Protein AF-0000000069866468 (afdb_homodimer)

Nearest PDB structures (foldseek):
  3lfh-assembly2_D  TM=8.713E-01  e=2.441E-09  Caldanaerobacter subterraneus subsp. tengcongensis MB4
  3lfh-assembly1_B  TM=8.736E-01  e=7.535E-09  Caldanaerobacter subterraneus subsp. tengcongensis MB4
  3mtq-assemb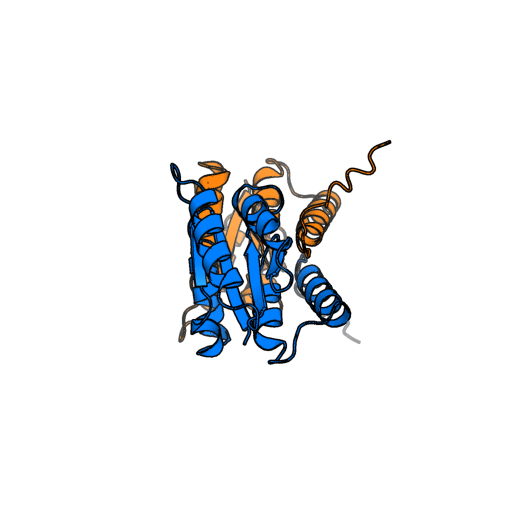ly1_B  TM=8.464E-01  e=3.031E-07  Klebsiella pneumoniae subsp. pneumoniae MGH 78578
  3bed-assembly1_A  TM=8.384E-01  e=5.324E-07  Enterococcus faecalis V583
  2jzn-assembly1_B  TM=8.454E-01  e=3.484E-06  Escherichia coli

Foldseek 3Di:
DEAAEEEEEDCPRVVLLVVLCVVVNPLSVRYHYYYDYPPDALLVVLVVVLVVCVVCVVYAYEYEYQAPPDRNQVSLVVSVVRVRYDYYYNDDNQLVNCVSVVDDDDDDPVSNVVSVVVRVVVDDDDDDPPPPPPPD/DEAAEEEEEDCPRVVLLVVLCVVVNPLSVRYHYYYDYPPDALLVVLVVVLVVCVVCVVYAYEYEYQAPPDRNQVSLVVSVVRVRYDYYYNDDNQLVNCVSVVDDDDDDPVSNVVSVVVRVVVDDDDDDPPPPPPPD

Radius of gyration: 19.36 Å; Cα contacts (8 Å, |Δi|>4): 514; chains: 2; bounding box: 48×66×43 Å

Organism: Enterococcus faecalis (strain ATCC 700802 / V583) (NCBI:txid226185)

Secondary structure (DSSP, 8-state):
-EEEEEEEETTHHHHHHHHHHHHHGGGGGG-EEEEE-TT--HHHHHHHHHHHHHH-TTSEEEEEESSTTSHHHHHHHGGGGSTTEEEEES-BHHHHHHHHTS-SSPPPHHHHHHHHHHHHHT-EEE----------/-EEEEEEEETTHHHHHHHHHHHHHGGGGGG-EEEEE-TT--HHHHHHHHHHHHHH-TTSEEEEEESSTTSHHHHHHHGGGGSTTEEEEES-BHHHHHHHHTS-SSPPPHHHHHHHHHHHHHT-EEE----------

InterPro domains:
  IPR004701 Phosphotransferase system, mannose-type IIA component [PF03610] (6-113)
  IPR004701 Phosphotransferase system, mannose-type IIA component [PS51096] (1-123)
  IPR036662 Phosphotransferase system, mannose-type IIA component superfamily [G3DSA:3.40.50.510] (1-136)
  IPR036662 Phosphotransferase system, mannose-type IIA component superfamily [SSF53062] (1-127)
  IPR051471 Bacterial PTS system sugar-specific components [PTHR33799] (1-127)

Sequence (272 aa):
MRRFYIASHGDFSKGIKHSLEMIAGHSAAAVHTYSLYPGESAVDFFGELKKKAEQAPEDEFILMGDLFGASVVTAMMGLTVLENVIVFSDVNLNLALELMLAGSEKLTDEKIQVIIRNARQGIQRVHIEEIENDDFMRRFYIASHGDFSKGIKHSLEMIAGHSAAAVHTYSLYPGESAVDFFGELKKKAEQAPEDEFILMGDLFGASVVTAMMGLTVLENVIVFSDVNLNLALELMLAGSEKLTDEKIQVIIRNARQGIQRVHIEEIENDDF

Structure (mmCIF, N/CA/C/O backbone):
data_AF-0000000069866468-model_v1
#
loop_
_entity.id
_entity.type
_entity.pdbx_description
1 polymer 'PTS system, IIA component'
#
loop_
_atom_site.group_PDB
_atom_site.id
_atom_site.type_symbol
_atom_site.label_atom_id
_atom_site.label_alt_id
_atom_site.label_comp_id
_atom_site.label_asym_id
_atom_site.label_entity_id
_atom_site.label_seq_id
_atom_site.pdbx_PDB_ins_code
_atom_site.Cartn_x
_atom_site.Cartn_y
_atom_site.Cartn_z
_atom_site.occupancy
_atom_site.B_iso_or_equiv
_atom_site.auth_seq_id
_atom_site.auth_comp_id
_atom_site.auth_asym_id
_atom_site.auth_atom_id
_atom_site.pdbx_PDB_model_num
ATOM 1 N N . MET A 1 1 ? 10.5 -19.734 -13.156 1 91.69 1 MET A N 1
ATOM 2 C CA . MET A 1 1 ? 10.43 -18.266 -13.188 1 91.69 1 MET A CA 1
ATOM 3 C C . MET A 1 1 ? 9.328 -17.75 -12.273 1 91.69 1 MET A C 1
ATOM 5 O O . MET A 1 1 ? 8.352 -18.469 -12.016 1 91.69 1 MET A O 1
ATOM 9 N N . ARG A 1 2 ? 9.523 -16.578 -11.773 1 94.75 2 ARG A N 1
ATOM 10 C CA . ARG A 1 2 ? 8.508 -15.984 -10.914 1 94.75 2 ARG A CA 1
ATOM 11 C C . ARG A 1 2 ? 7.656 -14.984 -11.695 1 94.75 2 ARG A C 1
ATOM 13 O O . ARG A 1 2 ? 8.18 -14.18 -12.461 1 94.75 2 ARG A O 1
ATOM 20 N N . ARG A 1 3 ? 6.359 -15.102 -11.516 1 96.44 3 ARG A N 1
ATOM 21 C CA . ARG A 1 3 ? 5.398 -14.18 -12.125 1 96.44 3 ARG A CA 1
ATOM 22 C C . ARG A 1 3 ? 4.66 -13.383 -11.055 1 96.44 3 ARG A C 1
ATOM 24 O O . ARG A 1 3 ? 4.094 -13.953 -10.125 1 96.44 3 ARG A O 1
ATOM 31 N N . PHE A 1 4 ? 4.672 -12.109 -11.266 1 97.88 4 PHE A N 1
ATOM 32 C CA . PHE A 1 4 ? 4.086 -11.234 -10.266 1 97.88 4 PHE A CA 1
ATOM 33 C C . PHE A 1 4 ? 2.762 -10.656 -10.75 1 97.88 4 PHE A C 1
ATOM 35 O O . PHE A 1 4 ? 2.668 -10.172 -11.875 1 97.88 4 PHE A O 1
ATOM 42 N N . TYR A 1 5 ? 1.76 -10.719 -9.852 1 98.44 5 TYR A N 1
ATOM 43 C CA . TYR A 1 5 ? 0.458 -10.102 -10.086 1 98.44 5 TYR A CA 1
ATOM 44 C C . TYR A 1 5 ? 0.046 -9.219 -8.914 1 98.44 5 TYR A C 1
ATOM 46 O O . TYR A 1 5 ? 0.182 -9.617 -7.758 1 98.44 5 TYR A O 1
ATOM 54 N N . ILE A 1 6 ? -0.42 -8.062 -9.203 1 98.69 6 ILE A N 1
ATOM 55 C CA . ILE A 1 6 ? -1.062 -7.199 -8.219 1 98.69 6 ILE A CA 1
ATOM 56 C C . ILE A 1 6 ? -2.518 -6.961 -8.609 1 98.69 6 ILE A C 1
ATOM 58 O O . ILE A 1 6 ? -2.805 -6.57 -9.742 1 98.69 6 ILE A O 1
ATOM 62 N N . ALA A 1 7 ? -3.422 -7.254 -7.695 1 98.5 7 ALA A N 1
ATOM 63 C CA . ALA A 1 7 ? -4.852 -7.102 -7.953 1 98.5 7 ALA A CA 1
ATOM 64 C C . ALA A 1 7 ? -5.5 -6.188 -6.918 1 98.5 7 ALA A C 1
ATOM 66 O O . ALA A 1 7 ? -5.176 -6.254 -5.73 1 98.5 7 ALA A O 1
ATOM 67 N N . SER A 1 8 ? -6.363 -5.359 -7.359 1 98.5 8 SER A N 1
ATOM 68 C CA . SER A 1 8 ? -7 -4.402 -6.461 1 98.5 8 SER A CA 1
ATOM 69 C C . SER A 1 8 ? -8.391 -4.023 -6.957 1 98.5 8 SER A C 1
ATOM 71 O O . SER A 1 8 ? -8.742 -4.281 -8.109 1 98.5 8 SER A O 1
ATOM 73 N N . HIS A 1 9 ? -9.117 -3.453 -6.059 1 97.75 9 HIS A N 1
ATOM 74 C CA . HIS A 1 9 ? -10.188 -2.568 -6.52 1 97.75 9 HIS A CA 1
ATOM 75 C C . HIS A 1 9 ? -9.617 -1.336 -7.215 1 97.75 9 HIS A C 1
ATOM 77 O O . HIS A 1 9 ? -8.617 -0.772 -6.766 1 97.75 9 HIS A O 1
ATOM 83 N N . GLY A 1 10 ? -10.234 -0.964 -8.266 1 97.69 10 GLY A N 1
ATOM 84 C CA . GLY A 1 10 ? -9.836 0.273 -8.922 1 97.69 10 GLY A CA 1
ATOM 85 C C . GLY A 1 10 ? -8.375 0.291 -9.328 1 97.69 10 GLY A C 1
ATOM 86 O O . GLY A 1 10 ? -7.809 -0.747 -9.68 1 97.69 10 GLY A O 1
ATOM 87 N N . ASP A 1 11 ? -7.727 1.428 -9.312 1 98.44 11 ASP A N 1
ATOM 88 C CA . ASP A 1 11 ? -6.469 1.646 -10.016 1 98.44 11 ASP A CA 1
ATOM 89 C C . ASP A 1 11 ? -5.277 1.485 -9.078 1 98.44 11 ASP A C 1
ATOM 91 O O . ASP A 1 11 ? -4.141 1.782 -9.453 1 98.44 11 ASP A O 1
ATOM 95 N N . PHE A 1 12 ? -5.5 1.032 -7.883 1 98.81 12 PHE A N 1
ATOM 96 C CA . PHE A 1 12 ? -4.406 0.819 -6.945 1 98.81 12 PHE A CA 1
ATOM 97 C C . PHE A 1 12 ? -3.338 -0.079 -7.559 1 98.81 12 PHE A C 1
ATOM 99 O O . PHE A 1 12 ? -2.146 0.239 -7.508 1 98.81 12 PHE A O 1
ATOM 106 N N . SER A 1 13 ? -3.707 -1.142 -8.234 1 98.75 13 SER A N 1
ATOM 107 C CA . SER A 1 13 ? -2.781 -2.098 -8.828 1 98.75 13 SER A CA 1
ATOM 108 C C . SER A 1 13 ? -1.952 -1.448 -9.93 1 98.75 13 SER A C 1
ATOM 110 O O . SER A 1 13 ? -0.732 -1.614 -9.977 1 98.75 13 SER A O 1
ATOM 112 N N . LYS A 1 14 ? -2.58 -0.655 -10.742 1 98.5 14 LYS A N 1
ATOM 113 C CA . LYS A 1 14 ? -1.881 0.025 -11.828 1 98.5 14 LYS A CA 1
ATOM 114 C C . LYS A 1 14 ? -0.938 1.097 -11.289 1 98.5 14 LYS A C 1
ATOM 116 O O . LYS A 1 14 ? 0.181 1.252 -11.781 1 98.5 14 LYS A O 1
ATOM 121 N N . GLY A 1 15 ? -1.422 1.828 -10.281 1 98.62 15 GLY A N 1
ATOM 122 C CA . GLY A 1 15 ? -0.608 2.881 -9.695 1 98.62 15 GLY A CA 1
ATOM 123 C C . GLY A 1 15 ? 0.657 2.359 -9.039 1 98.62 15 GLY A C 1
ATOM 124 O O . GLY A 1 15 ? 1.745 2.893 -9.266 1 98.62 15 GLY A O 1
ATOM 125 N N . ILE A 1 16 ? 0.527 1.371 -8.219 1 98.69 16 ILE A N 1
ATOM 126 C CA . ILE A 1 16 ? 1.69 0.859 -7.504 1 98.69 16 ILE A CA 1
ATOM 127 C C . ILE A 1 16 ? 2.672 0.234 -8.492 1 98.69 16 ILE A C 1
ATOM 129 O O . ILE A 1 16 ? 3.889 0.34 -8.328 1 98.69 16 ILE A O 1
ATOM 133 N N . LYS A 1 17 ? 2.182 -0.394 -9.586 1 98.44 17 LYS A N 1
ATOM 134 C CA . LYS A 1 17 ? 3.08 -0.903 -10.617 1 98.44 17 LYS A CA 1
ATOM 135 C C . LYS A 1 17 ? 3.889 0.226 -11.25 1 98.44 17 LYS A C 1
ATOM 137 O O . LYS A 1 17 ? 5.094 0.083 -11.469 1 98.44 17 LYS A O 1
ATOM 142 N N . HIS A 1 18 ? 3.199 1.284 -11.531 1 98.12 18 HIS A N 1
ATOM 143 C CA . HIS A 1 18 ? 3.898 2.42 -12.125 1 98.12 18 HIS A CA 1
ATOM 144 C C . HIS A 1 18 ? 5.031 2.898 -11.227 1 98.12 18 HIS A C 1
ATOM 146 O O . HIS A 1 18 ? 6.137 3.168 -11.703 1 98.12 18 HIS A O 1
ATOM 152 N N . SER A 1 19 ? 4.766 3.014 -9.93 1 97.81 19 SER A N 1
ATOM 153 C CA . SER A 1 19 ? 5.789 3.428 -8.977 1 97.81 19 SER A CA 1
ATOM 154 C C . SER A 1 19 ? 6.926 2.41 -8.906 1 97.81 19 SER A C 1
ATOM 156 O O . SER A 1 19 ? 8.094 2.785 -8.828 1 97.81 19 SER A O 1
ATOM 158 N N . LEU A 1 20 ? 6.559 1.143 -8.953 1 97.62 20 LEU A N 1
ATOM 159 C CA . LEU A 1 20 ? 7.57 0.09 -8.969 1 97.62 20 LEU A CA 1
ATOM 160 C C . LEU A 1 20 ? 8.492 0.23 -10.172 1 97.62 20 LEU A C 1
ATOM 162 O O . LEU A 1 20 ? 9.711 0.093 -10.055 1 97.62 20 LEU A O 1
ATOM 166 N N . GLU A 1 21 ? 7.926 0.525 -11.312 1 96.62 21 GLU A N 1
ATOM 167 C CA . GLU A 1 21 ? 8.703 0.688 -12.539 1 96.62 21 GLU A CA 1
ATOM 168 C C . GLU A 1 21 ? 9.672 1.861 -12.43 1 96.62 21 GLU A C 1
ATOM 170 O O . GLU A 1 21 ? 10.805 1.787 -12.906 1 96.62 21 GLU A O 1
ATOM 175 N N . MET A 1 22 ? 9.234 2.877 -11.812 1 94.38 22 MET A N 1
ATOM 176 C CA . MET A 1 22 ? 10.07 4.062 -11.641 1 94.38 22 MET A CA 1
ATOM 177 C C . MET A 1 22 ? 11.242 3.773 -10.711 1 94.38 22 MET A C 1
ATOM 179 O O . MET A 1 22 ? 12.352 4.273 -10.93 1 94.38 22 MET A O 1
ATOM 183 N N . ILE A 1 23 ? 11 2.961 -9.789 1 93.38 23 ILE A N 1
ATOM 184 C CA . ILE A 1 23 ? 12 2.742 -8.742 1 93.38 23 ILE A CA 1
ATOM 185 C C . ILE A 1 23 ? 12.93 1.599 -9.148 1 93.38 23 ILE A C 1
ATOM 187 O O . ILE A 1 23 ? 14.148 1.717 -9.047 1 93.38 23 ILE A O 1
ATOM 191 N N . ALA A 1 24 ? 12.273 0.508 -9.641 1 92.44 24 ALA A N 1
ATOM 192 C CA . ALA A 1 24 ? 13.039 -0.714 -9.883 1 92.44 24 ALA A CA 1
ATOM 193 C C . ALA A 1 24 ? 13.312 -0.906 -11.375 1 92.44 24 ALA A C 1
ATOM 195 O O . ALA A 1 24 ? 14.023 -1.832 -11.766 1 92.44 24 ALA A O 1
ATOM 196 N N . GLY A 1 25 ? 12.695 -0.164 -12.211 1 91.19 25 GLY A N 1
ATOM 197 C CA . GLY A 1 25 ? 12.977 -0.212 -13.633 1 91.19 25 GLY A CA 1
ATOM 198 C C . GLY A 1 25 ? 12.359 -1.41 -14.328 1 91.19 25 GLY A C 1
ATOM 199 O O . GLY A 1 25 ? 11.172 -1.693 -14.141 1 91.19 25 GLY A O 1
ATOM 200 N N . HIS A 1 26 ? 13.219 -2.055 -15.133 1 82.56 26 HIS A N 1
ATOM 201 C CA . HIS A 1 26 ? 12.781 -3.09 -16.062 1 82.56 26 HIS A CA 1
ATOM 202 C C . HIS A 1 26 ? 12.219 -4.297 -15.32 1 82.56 26 HIS A C 1
ATOM 204 O O . HIS A 1 26 ? 11.281 -4.945 -15.797 1 82.56 26 HIS A O 1
ATOM 210 N N . SER A 1 27 ? 12.766 -4.586 -14.195 1 82.12 27 SER 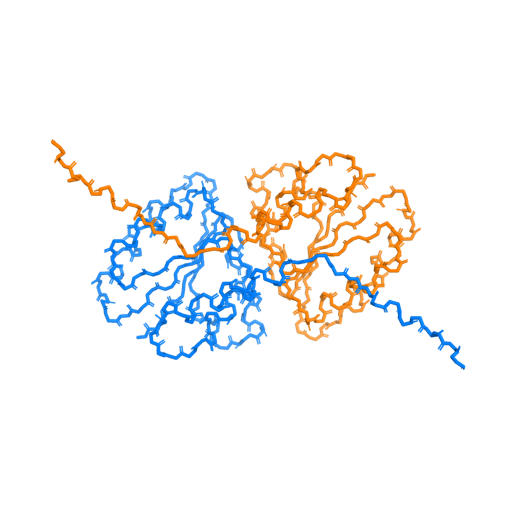A N 1
ATOM 211 C CA . SER A 1 27 ? 12.281 -5.738 -13.445 1 82.12 27 SER A CA 1
ATOM 212 C C . SER A 1 27 ? 10.812 -5.582 -13.086 1 82.12 27 SER A C 1
ATOM 214 O O . SER A 1 27 ? 10.078 -6.57 -13.008 1 82.12 27 SER A O 1
ATOM 216 N N . ALA A 1 28 ? 10.32 -4.379 -12.969 1 86.88 28 ALA A N 1
ATOM 217 C CA . ALA A 1 28 ? 8.938 -4.117 -12.57 1 86.88 28 ALA A CA 1
ATOM 218 C C . ALA A 1 28 ? 8.008 -4.121 -13.773 1 86.88 28 ALA A C 1
ATOM 220 O O . ALA A 1 28 ? 6.785 -4.184 -13.625 1 86.88 28 ALA A O 1
ATOM 221 N N . ALA A 1 29 ? 8.578 -4.113 -14.898 1 84.38 29 ALA A N 1
ATOM 222 C CA . ALA A 1 29 ? 7.77 -4.094 -16.109 1 84.38 29 ALA A CA 1
ATOM 223 C C . ALA A 1 29 ? 7.008 -5.402 -16.281 1 84.38 29 ALA A C 1
ATOM 225 O O . ALA A 1 29 ? 5.941 -5.43 -16.906 1 84.38 29 ALA A O 1
ATOM 226 N N . ALA A 1 30 ? 7.484 -6.43 -15.656 1 89.69 30 ALA A N 1
ATOM 227 C CA . ALA A 1 30 ? 6.906 -7.758 -15.844 1 89.69 30 ALA A CA 1
ATOM 228 C C . ALA A 1 30 ? 5.758 -7.996 -14.867 1 89.69 30 ALA A C 1
ATOM 230 O O . ALA A 1 30 ? 5.059 -9.008 -14.953 1 89.69 30 ALA A O 1
ATOM 231 N N . VAL A 1 31 ? 5.48 -7.066 -14 1 97.06 31 VAL A N 1
ATOM 232 C CA . VAL A 1 31 ? 4.379 -7.211 -13.047 1 97.06 31 VAL A CA 1
ATOM 233 C C . VAL A 1 31 ? 3.047 -7.055 -13.773 1 97.06 31 VAL A C 1
ATOM 235 O O . VAL A 1 31 ? 2.852 -6.102 -14.531 1 97.06 31 VAL A O 1
ATOM 238 N N . HIS A 1 32 ? 2.148 -8.023 -13.562 1 97.62 32 HIS A N 1
ATOM 239 C CA . HIS A 1 32 ? 0.8 -7.938 -14.117 1 97.62 32 HIS A CA 1
ATOM 240 C C . HIS A 1 32 ? -0.169 -7.324 -13.109 1 97.62 32 HIS A C 1
ATOM 242 O O . HIS A 1 32 ? -0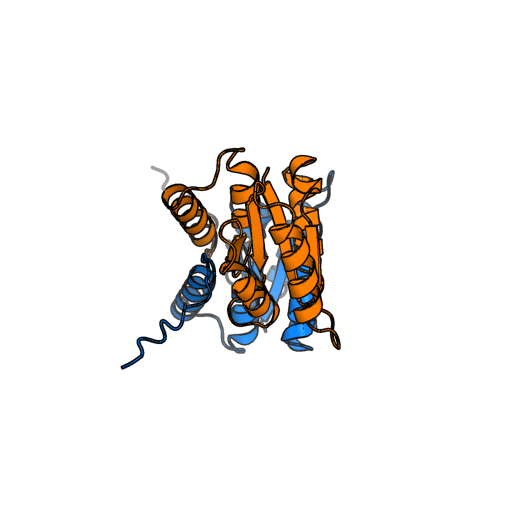.032 -7.535 -11.898 1 97.62 32 HIS A O 1
ATOM 248 N N . THR A 1 33 ? -1.153 -6.598 -13.664 1 98.25 33 THR A N 1
ATOM 249 C CA . THR A 1 33 ? -2.133 -5.98 -12.773 1 98.25 33 THR A CA 1
ATOM 250 C C . THR A 1 33 ? -3.551 -6.379 -13.172 1 98.25 33 THR A C 1
ATOM 252 O O . THR A 1 33 ? -3.814 -6.664 -14.344 1 98.25 33 THR A O 1
ATOM 255 N N . TYR A 1 34 ? -4.363 -6.422 -12.172 1 97.81 34 TYR A N 1
ATOM 256 C CA . TYR A 1 34 ? -5.805 -6.566 -12.328 1 97.81 34 TYR A CA 1
ATOM 257 C C . TYR A 1 34 ? -6.551 -5.531 -11.5 1 97.81 34 TYR A C 1
ATOM 259 O O . TYR A 1 34 ? -6.246 -5.336 -10.32 1 97.81 34 TYR A O 1
ATOM 267 N N . SER A 1 35 ? -7.473 -4.875 -12.156 1 98.12 35 SER A N 1
ATOM 268 C CA . SER A 1 35 ? -8.32 -3.893 -11.484 1 98.12 35 SER A CA 1
ATOM 269 C C . SER A 1 35 ? -9.789 -4.293 -11.547 1 98.12 35 SER A C 1
ATOM 271 O O . SER A 1 35 ? -10.328 -4.512 -12.641 1 98.12 35 SER A O 1
ATOM 273 N N . LEU A 1 36 ? -10.375 -4.406 -10.406 1 97.88 36 LEU A N 1
ATOM 274 C CA . LEU A 1 36 ? -11.797 -4.703 -10.312 1 97.88 36 LEU A CA 1
ATOM 275 C C . LEU A 1 36 ? -12.617 -3.416 -10.273 1 97.88 36 LEU A C 1
ATOM 277 O O . LEU A 1 36 ? -12.422 -2.574 -9.398 1 97.88 36 LEU A O 1
ATOM 281 N N . TYR A 1 37 ? -13.492 -3.279 -11.211 1 97.19 37 TYR A N 1
ATOM 282 C CA . TYR A 1 37 ? -14.336 -2.094 -11.281 1 97.19 37 TYR A CA 1
ATOM 283 C C . TYR A 1 37 ? -15.781 -2.434 -10.93 1 97.19 37 TYR A C 1
ATOM 285 O O . TYR A 1 37 ? -16.156 -3.607 -10.875 1 97.19 37 TYR A O 1
ATOM 293 N N . PRO A 1 38 ? -16.547 -1.354 -10.586 1 94.38 38 PRO A N 1
ATOM 294 C CA . PRO A 1 38 ? -17.953 -1.608 -10.25 1 94.38 38 PRO A CA 1
ATOM 295 C C . PRO A 1 38 ? -18.688 -2.395 -11.336 1 94.38 38 PRO A C 1
ATOM 297 O O . PRO A 1 38 ? -18.547 -2.09 -12.523 1 94.38 38 PRO A O 1
ATOM 300 N N . GLY A 1 39 ? -19.391 -3.391 -10.93 1 93.88 39 GLY A N 1
ATOM 301 C CA . GLY A 1 39 ? -20.141 -4.199 -11.867 1 93.88 39 GLY A CA 1
ATOM 302 C C . GLY A 1 39 ? -19.391 -5.434 -12.344 1 93.88 39 GLY A C 1
ATOM 303 O O . GLY A 1 39 ? -19.969 -6.297 -13.008 1 93.88 39 GLY A O 1
ATOM 304 N N . GLU A 1 40 ? -18.094 -5.492 -12.047 1 94.94 40 GLU A N 1
ATOM 305 C CA . GLU A 1 40 ? -17.281 -6.648 -12.422 1 94.94 40 GLU A CA 1
ATOM 306 C C . GLU A 1 40 ? -17.172 -7.637 -11.266 1 94.94 40 GLU A C 1
ATOM 308 O O . GLU A 1 40 ? -17.516 -7.309 -10.125 1 94.94 40 GLU A O 1
ATOM 313 N N . SER A 1 41 ? -16.719 -8.922 -11.688 1 93 41 SER A N 1
ATOM 314 C CA . SER A 1 41 ? -16.531 -9.969 -10.695 1 93 41 SER A CA 1
ATOM 315 C C . SER A 1 41 ? -15.086 -10.422 -10.633 1 93 41 SER A C 1
ATOM 317 O O . SER A 1 41 ? -14.438 -10.578 -11.672 1 93 41 SER A O 1
ATOM 319 N N . AL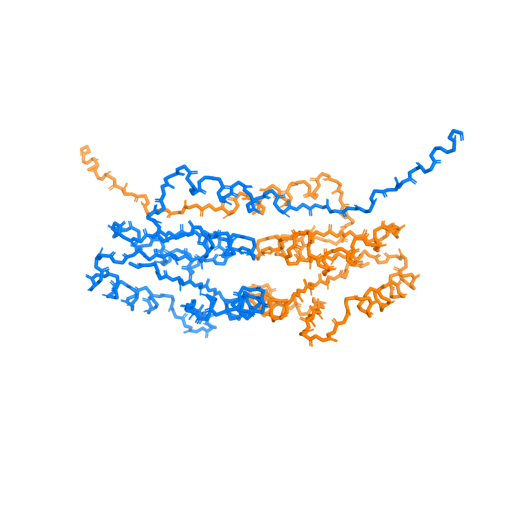A A 1 42 ? -14.609 -10.609 -9.445 1 92.81 42 ALA A N 1
ATOM 320 C CA . ALA A 1 42 ? -13.234 -11.078 -9.258 1 92.81 42 ALA A CA 1
ATOM 321 C C . ALA A 1 42 ? -13.086 -12.523 -9.727 1 92.81 42 ALA A C 1
ATOM 323 O O . ALA A 1 42 ? -11.969 -13 -9.945 1 92.81 42 ALA A O 1
ATOM 324 N N . VAL A 1 43 ? -14.141 -13.242 -9.984 1 89.5 43 VAL A N 1
ATOM 325 C CA . VAL A 1 43 ? -14.156 -14.648 -10.375 1 89.5 43 VAL A CA 1
ATOM 326 C C . VAL A 1 43 ? -13.5 -14.805 -11.75 1 89.5 43 VAL A C 1
ATOM 328 O O . VAL A 1 43 ? -12.82 -15.805 -12.008 1 89.5 43 VAL A O 1
ATOM 331 N N . ASP A 1 44 ? -13.742 -13.789 -12.578 1 89.19 44 ASP A N 1
ATOM 332 C CA . ASP A 1 44 ? -13.117 -13.836 -13.898 1 89.19 44 ASP A CA 1
ATOM 333 C C . ASP A 1 44 ? -11.594 -13.836 -13.781 1 89.19 44 ASP A C 1
ATOM 335 O O . ASP A 1 44 ? -10.914 -14.602 -14.469 1 89.19 44 ASP A O 1
ATOM 339 N N . PHE A 1 45 ? -11.086 -13.031 -12.961 1 91.44 45 PHE A N 1
ATOM 340 C CA . PHE A 1 45 ? -9.648 -12.977 -12.711 1 91.44 45 PHE A CA 1
ATOM 341 C C . PHE A 1 45 ? -9.148 -14.312 -12.156 1 91.44 45 PHE A C 1
ATOM 343 O O . PHE A 1 45 ? -8.117 -14.82 -12.602 1 91.44 45 PHE A O 1
ATOM 350 N N . PHE A 1 46 ? -9.883 -14.805 -11.227 1 94.25 46 PHE A N 1
ATOM 351 C CA . PHE A 1 46 ? -9.57 -16.094 -10.641 1 94.25 46 PHE A CA 1
ATOM 352 C C . PHE A 1 46 ? -9.43 -17.172 -11.719 1 94.25 46 PHE A C 1
ATOM 354 O O . PHE A 1 46 ? -8.422 -17.875 -11.766 1 94.25 46 PHE A O 1
ATOM 361 N N . GLY A 1 47 ? -10.438 -17.281 -12.602 1 95.62 47 GLY A N 1
ATOM 362 C CA . GLY A 1 47 ? -10.43 -18.281 -13.648 1 95.62 47 GLY A CA 1
ATOM 363 C C . GLY A 1 47 ? -9.25 -18.156 -14.586 1 95.62 47 GLY A C 1
ATOM 364 O O . GLY A 1 47 ? -8.609 -19.156 -14.93 1 95.62 47 GLY A O 1
ATOM 365 N N . GLU A 1 48 ? -8.969 -16.969 -14.922 1 95.19 48 GLU A N 1
ATOM 366 C CA . GLU A 1 48 ? -7.859 -16.703 -15.836 1 95.19 48 GLU A CA 1
ATOM 367 C C . GLU A 1 48 ? -6.523 -17.109 -15.203 1 95.19 48 GLU A C 1
ATOM 369 O O . GLU A 1 48 ? -5.715 -17.781 -15.828 1 95.19 48 GLU A O 1
ATOM 374 N N . LEU A 1 49 ? -6.266 -16.75 -13.992 1 97.25 49 LEU A N 1
ATOM 375 C CA . LEU A 1 49 ? -5.004 -17.016 -13.32 1 97.25 49 LEU A CA 1
ATOM 376 C C . LEU A 1 49 ? -4.867 -18.5 -13 1 97.25 49 LEU A C 1
ATOM 378 O O . LEU A 1 49 ? -3.77 -19.062 -13.062 1 97.25 49 LEU A O 1
ATOM 382 N N . LYS A 1 50 ? -5.996 -19.062 -12.648 1 97.88 50 LYS A N 1
ATOM 383 C CA . LYS A 1 50 ? -5.973 -20.5 -12.383 1 97.88 50 LYS A CA 1
ATOM 384 C C . LYS A 1 50 ? -5.48 -21.281 -13.602 1 97.88 50 LYS A C 1
ATOM 386 O O . LYS A 1 50 ? -4.598 -22.125 -13.484 1 97.88 50 LYS A O 1
ATOM 391 N N . LYS A 1 51 ? -6.035 -20.953 -14.719 1 97.88 51 LYS A N 1
ATOM 392 C CA . LYS A 1 51 ? -5.629 -21.594 -15.961 1 97.88 51 LYS A CA 1
ATOM 393 C C . LYS A 1 51 ? -4.141 -21.391 -16.234 1 97.88 51 LYS A C 1
ATOM 395 O O . LYS A 1 51 ? -3.428 -22.344 -16.562 1 97.88 51 LYS A O 1
ATOM 400 N N . LYS A 1 52 ? -3.688 -20.188 -16.078 1 97.69 52 LYS A N 1
ATOM 401 C CA . LYS A 1 52 ? -2.283 -19.875 -16.312 1 97.69 52 LYS A CA 1
ATOM 402 C C . LYS A 1 52 ? -1.373 -20.641 -15.367 1 97.69 52 LYS A C 1
ATOM 404 O O . LYS A 1 52 ? -0.351 -21.188 -15.781 1 97.69 52 LYS A O 1
ATOM 409 N N . ALA A 1 53 ? -1.694 -20.656 -14.141 1 98.06 53 ALA A N 1
ATOM 410 C CA . ALA A 1 53 ? -0.877 -21.312 -13.125 1 98.06 53 ALA A CA 1
ATOM 411 C C . ALA A 1 53 ? -0.848 -22.828 -13.344 1 98.06 53 ALA A C 1
ATOM 413 O O . ALA A 1 53 ? 0.184 -23.469 -13.133 1 98.06 53 ALA A O 1
ATOM 414 N N . GLU A 1 54 ? -1.955 -23.375 -13.75 1 98.06 54 GLU A N 1
ATOM 415 C CA . GLU A 1 54 ? -2.031 -24.797 -14.023 1 98.06 54 GLU A CA 1
ATOM 416 C C . GLU A 1 54 ? -1.182 -25.188 -15.234 1 98.06 54 GLU A C 1
ATOM 418 O O . GLU A 1 54 ? -0.615 -26.281 -15.281 1 98.06 54 GLU A O 1
ATOM 423 N N . GLN A 1 55 ? -1.107 -24.297 -16.078 1 97.81 55 GLN A N 1
ATOM 424 C CA . GLN A 1 55 ? -0.395 -24.547 -17.328 1 97.81 55 GLN A CA 1
ATOM 425 C C . GLN A 1 55 ? 1.106 -24.344 -17.156 1 97.81 55 GLN A C 1
ATOM 427 O O . GLN A 1 55 ? 1.896 -24.75 -18.016 1 97.81 55 GLN A O 1
ATOM 432 N N . ALA A 1 56 ? 1.462 -23.766 -16.078 1 97.75 56 ALA A N 1
ATOM 433 C CA . ALA A 1 56 ? 2.875 -23.484 -15.82 1 97.75 56 ALA A CA 1
ATOM 434 C C . ALA A 1 56 ? 3.273 -23.906 -14.406 1 97.75 56 ALA A C 1
ATOM 436 O O . ALA A 1 56 ? 3.715 -23.078 -13.617 1 97.75 56 ALA A O 1
ATOM 437 N N . PRO A 1 57 ? 3.191 -25.156 -14.164 1 96.06 57 PRO A N 1
ATOM 438 C CA . PRO A 1 57 ? 3.447 -25.625 -12.805 1 96.06 57 PRO A CA 1
ATOM 439 C C . PRO A 1 57 ? 4.883 -25.375 -12.344 1 96.06 57 PRO A C 1
ATOM 441 O O . PRO A 1 57 ? 5.168 -25.391 -11.148 1 96.06 57 PRO A O 1
ATOM 444 N N . GLU A 1 58 ? 5.758 -25.094 -13.266 1 95.75 58 GLU A N 1
ATOM 445 C CA . GLU A 1 58 ? 7.156 -24.844 -12.922 1 95.75 58 GLU A CA 1
ATOM 446 C C . GLU A 1 58 ? 7.383 -23.406 -12.5 1 95.75 58 GLU A C 1
ATOM 448 O O . GLU A 1 58 ? 8.406 -23.078 -11.891 1 95.75 58 GLU A O 1
ATOM 453 N N . ASP A 1 59 ? 6.453 -22.516 -12.867 1 97.06 59 ASP A N 1
ATOM 454 C CA . ASP A 1 59 ? 6.539 -21.109 -12.492 1 97.06 59 ASP A CA 1
ATOM 455 C C . ASP A 1 59 ? 5.98 -20.875 -11.094 1 97.06 59 ASP A C 1
ATOM 457 O O . ASP A 1 59 ? 5.109 -21.625 -10.633 1 97.06 59 ASP A O 1
ATOM 461 N N . GLU A 1 60 ? 6.527 -19.922 -10.414 1 97.62 60 GLU A N 1
ATOM 462 C CA . GLU A 1 60 ? 6.008 -19.469 -9.125 1 97.62 60 GLU A CA 1
ATOM 463 C C . GLU A 1 60 ? 5.156 -18.203 -9.281 1 97.62 60 GLU A C 1
ATOM 465 O O . GLU A 1 60 ? 5.648 -17.172 -9.742 1 97.62 60 GLU A O 1
ATOM 470 N N . PHE A 1 61 ? 3.865 -18.344 -8.961 1 98.12 61 PHE A N 1
ATOM 471 C CA . PHE A 1 61 ? 2.945 -17.219 -9.07 1 98.12 61 PHE A CA 1
ATOM 472 C C . PHE A 1 61 ? 2.824 -16.484 -7.734 1 98.12 61 PHE A C 1
ATOM 474 O O . PHE A 1 61 ? 2.338 -17.047 -6.754 1 98.12 61 PHE A O 1
ATOM 481 N N . ILE A 1 62 ? 3.301 -15.234 -7.758 1 98.5 62 ILE A N 1
ATOM 482 C CA . ILE A 1 62 ? 3.213 -14.375 -6.582 1 98.5 62 ILE A CA 1
ATOM 483 C C . ILE A 1 62 ? 2.094 -13.359 -6.773 1 98.5 62 ILE A C 1
ATOM 485 O O . ILE A 1 62 ? 2.209 -12.445 -7.594 1 98.5 62 ILE A O 1
ATOM 489 N N . LEU A 1 63 ? 1.037 -13.555 -6.004 1 98.75 63 LEU A N 1
ATOM 490 C CA . LEU A 1 63 ? -0.127 -12.68 -6.078 1 98.75 63 LEU A CA 1
ATOM 491 C C . LEU A 1 63 ? -0.185 -11.75 -4.875 1 98.75 63 LEU A C 1
ATOM 493 O O . LEU A 1 63 ? -0.022 -12.188 -3.734 1 98.75 63 LEU A O 1
ATOM 497 N N . MET A 1 64 ? -0.428 -10.469 -5.176 1 98.81 64 MET A N 1
ATOM 498 C CA . MET A 1 64 ? -0.557 -9.453 -4.133 1 98.81 64 MET A CA 1
ATOM 499 C C . MET A 1 64 ? -1.891 -8.727 -4.246 1 98.81 64 MET A C 1
ATOM 501 O O . MET A 1 64 ? -2.189 -8.125 -5.281 1 98.81 64 MET A O 1
ATOM 505 N N . GLY A 1 65 ? -2.656 -8.773 -3.162 1 98.62 65 GLY A N 1
ATOM 506 C CA . GLY A 1 65 ? -3.957 -8.125 -3.154 1 98.62 65 GLY A CA 1
ATOM 507 C C . GLY A 1 65 ? -3.986 -6.855 -2.328 1 98.62 65 GLY A C 1
ATOM 508 O O . GLY A 1 65 ? -3.125 -6.648 -1.471 1 98.62 65 GLY A O 1
ATOM 509 N N . ASP A 1 66 ? -4.996 -6.117 -2.488 1 98.56 66 ASP A N 1
ATOM 510 C CA . ASP A 1 66 ? -5.031 -4.758 -1.954 1 98.56 66 ASP A CA 1
ATOM 511 C C . ASP A 1 66 ? -5.535 -4.75 -0.513 1 98.56 66 ASP A C 1
ATOM 513 O O . ASP A 1 66 ? -5.066 -3.959 0.31 1 98.56 66 ASP A O 1
ATOM 517 N N . LEU A 1 67 ? -6.516 -5.539 -0.26 1 97.38 67 LEU A N 1
ATOM 518 C CA . LEU A 1 67 ? -7.156 -5.438 1.048 1 97.38 67 LEU A CA 1
ATOM 519 C C . LEU A 1 67 ? -7.609 -6.809 1.54 1 97.38 67 LEU A C 1
ATOM 521 O O . LEU A 1 67 ? -8.438 -7.461 0.897 1 97.38 67 LEU A O 1
ATOM 525 N N . PHE A 1 68 ? -7.102 -7.195 2.666 1 96.06 68 PHE A N 1
ATOM 526 C CA . PHE A 1 68 ? -7.508 -8.453 3.279 1 96.06 68 PHE A CA 1
ATOM 527 C C . PHE A 1 68 ? -8.992 -8.438 3.615 1 96.06 68 PHE A C 1
ATOM 529 O O . PHE A 1 68 ? -9.5 -7.457 4.172 1 96.06 68 PHE A O 1
ATOM 536 N N . GLY A 1 69 ? -9.688 -9.5 3.268 1 93 69 GLY A N 1
ATOM 537 C CA . GLY A 1 69 ? -11.102 -9.625 3.59 1 93 69 GLY A CA 1
ATOM 538 C C . GLY A 1 69 ? -12.008 -9.141 2.475 1 93 69 GLY A C 1
ATOM 539 O O . GLY A 1 69 ? -13.234 -9.273 2.561 1 93 69 GLY A O 1
ATOM 540 N N . ALA A 1 70 ? -11.43 -8.562 1.516 1 93.69 70 ALA A N 1
ATOM 541 C CA . ALA A 1 70 ? -12.227 -8.109 0.378 1 93.69 70 ALA A CA 1
ATOM 542 C C . ALA A 1 70 ? -12.273 -9.172 -0.716 1 93.69 70 ALA A C 1
ATOM 544 O O . ALA A 1 70 ? -11.5 -10.133 -0.695 1 93.69 70 ALA A O 1
ATOM 545 N N . SER A 1 71 ? -13.062 -8.914 -1.708 1 93.25 71 SER A N 1
ATOM 546 C CA . SER A 1 71 ? -13.375 -9.922 -2.719 1 93.25 71 SER A CA 1
ATOM 547 C C . SER A 1 71 ? -12.148 -10.273 -3.553 1 93.25 71 SER A C 1
ATOM 549 O O . SER A 1 71 ? -11.938 -11.438 -3.902 1 93.25 71 SER A O 1
ATOM 551 N N . VAL A 1 72 ? -11.344 -9.32 -3.852 1 96.38 72 VAL A N 1
ATOM 552 C CA . VAL A 1 72 ? -10.18 -9.523 -4.699 1 96.38 72 VAL A CA 1
ATOM 553 C C . VAL A 1 72 ? -9.227 -10.516 -4.039 1 96.38 72 VAL A C 1
ATOM 555 O O . VAL A 1 72 ? -8.844 -11.523 -4.645 1 96.38 72 VAL A O 1
ATOM 558 N N . VAL A 1 73 ? -8.883 -10.297 -2.777 1 96.88 73 VAL A N 1
ATOM 559 C CA . VAL A 1 73 ? -7.969 -11.172 -2.057 1 96.88 73 VAL A CA 1
ATOM 560 C C . VAL A 1 73 ? -8.625 -12.531 -1.829 1 96.88 73 VAL A C 1
ATOM 562 O O . VAL A 1 73 ? -7.969 -13.57 -1.953 1 96.88 73 VAL A O 1
ATOM 565 N N . THR A 1 74 ? -9.938 -12.484 -1.586 1 94.69 74 THR A N 1
ATOM 566 C CA . THR A 1 74 ? -10.672 -13.727 -1.375 1 94.69 74 THR A CA 1
ATOM 567 C C . THR A 1 74 ? -10.609 -14.609 -2.621 1 94.69 74 THR A C 1
ATOM 569 O O . THR A 1 74 ? -10.344 -15.812 -2.525 1 94.69 74 THR A O 1
ATOM 572 N N . ALA A 1 75 ? -10.805 -14.039 -3.73 1 95.06 75 ALA A N 1
ATOM 573 C CA . ALA A 1 75 ? -10.727 -14.781 -4.984 1 95.06 75 ALA A CA 1
ATOM 574 C C . ALA A 1 75 ? -9.328 -15.359 -5.195 1 95.06 75 ALA A C 1
ATOM 576 O O . ALA A 1 75 ? -9.18 -16.531 -5.562 1 95.06 75 ALA A O 1
ATOM 577 N N . MET A 1 76 ? -8.305 -14.586 -4.902 1 96.69 76 MET A N 1
ATOM 578 C CA . MET A 1 76 ? -6.922 -15.031 -5.078 1 96.69 76 MET A CA 1
ATOM 579 C C . MET A 1 76 ? -6.59 -16.172 -4.133 1 96.69 76 MET A C 1
ATOM 581 O O . MET A 1 76 ? -5.859 -17.094 -4.5 1 96.69 76 MET A O 1
ATOM 585 N N . MET A 1 77 ? -7.129 -16.047 -2.955 1 96.44 77 MET A N 1
ATOM 586 C CA . MET A 1 77 ? -6.871 -17.094 -1.956 1 96.44 77 MET A CA 1
ATOM 587 C C . MET A 1 77 ? -7.301 -18.453 -2.469 1 96.44 77 MET A C 1
ATOM 589 O O . MET A 1 77 ? -6.676 -19.469 -2.145 1 96.44 77 MET A O 1
ATOM 593 N N . GLY A 1 78 ? -8.336 -18.453 -3.273 1 95.44 78 GLY A N 1
ATOM 594 C CA . GLY A 1 78 ? -8.797 -19.703 -3.859 1 95.44 78 GLY A CA 1
ATOM 595 C C . GLY A 1 78 ? -7.75 -20.375 -4.723 1 95.44 78 GLY A C 1
ATOM 596 O O . GLY A 1 78 ? -7.812 -21.594 -4.938 1 95.44 78 GLY A O 1
ATOM 597 N N . LEU A 1 79 ? -6.758 -19.656 -5.152 1 97.31 79 LEU A N 1
ATOM 598 C CA . LEU A 1 79 ? -5.742 -20.188 -6.059 1 97.31 79 LEU A CA 1
ATOM 599 C C . LEU A 1 79 ? -4.617 -20.859 -5.277 1 97.31 79 LEU A C 1
ATOM 601 O O . LEU A 1 79 ? -3.766 -21.531 -5.863 1 97.31 79 LEU A O 1
ATOM 605 N N . THR A 1 80 ? -4.656 -20.703 -3.945 1 97.5 80 THR A N 1
ATOM 606 C CA . THR A 1 80 ? -3.566 -21.234 -3.133 1 97.5 80 THR A CA 1
ATOM 607 C C . THR A 1 80 ? -3.682 -22.75 -2.998 1 97.5 80 THR A C 1
ATOM 609 O O . THR A 1 80 ? -2.83 -23.391 -2.375 1 97.5 80 THR A O 1
ATOM 612 N N . VAL A 1 81 ? -4.727 -23.422 -3.576 1 95.06 81 VAL A N 1
ATOM 613 C CA . VAL A 1 81 ? -4.809 -24.875 -3.693 1 95.06 81 VAL A CA 1
ATOM 614 C C . VAL A 1 81 ? -3.697 -25.391 -4.605 1 95.06 81 VAL A C 1
ATOM 616 O O . VAL A 1 81 ? -3.309 -26.562 -4.531 1 95.06 81 VAL A O 1
ATOM 619 N N . LEU A 1 82 ? -3.275 -24.469 -5.488 1 96.56 82 LEU A N 1
ATOM 620 C CA . LEU A 1 82 ? -2.152 -24.797 -6.359 1 96.56 82 LEU A CA 1
ATOM 621 C C . LEU A 1 82 ? -0.825 -24.578 -5.641 1 96.56 82 LEU A C 1
ATOM 623 O O . LEU A 1 82 ? -0.599 -23.516 -5.055 1 96.56 82 LEU A O 1
ATOM 627 N N . GLU A 1 83 ? 0.069 -25.453 -5.734 1 95.38 83 GLU A N 1
ATOM 628 C CA . GLU A 1 83 ? 1.312 -25.438 -4.969 1 95.38 83 GLU A CA 1
ATOM 629 C C . GLU A 1 83 ? 2.232 -24.312 -5.426 1 95.38 83 GLU A C 1
ATOM 631 O O . GLU A 1 83 ? 3.07 -23.844 -4.656 1 95.38 83 GLU A O 1
ATOM 636 N N . ASN A 1 84 ? 2.059 -23.922 -6.676 1 97.38 84 ASN A N 1
ATOM 637 C CA . ASN A 1 84 ? 2.986 -22.938 -7.219 1 97.38 84 ASN A CA 1
ATOM 638 C C . ASN A 1 84 ? 2.426 -21.531 -7.113 1 97.38 84 ASN A C 1
ATOM 640 O O . ASN A 1 84 ? 2.869 -20.625 -7.82 1 97.38 84 ASN A O 1
ATOM 644 N N . VAL A 1 85 ? 1.375 -21.297 -6.234 1 98 85 VAL A N 1
ATOM 645 C CA . VAL A 1 85 ? 0.771 -19.984 -6.047 1 98 85 VAL A CA 1
ATOM 646 C C . VAL A 1 85 ? 0.931 -19.547 -4.59 1 98 85 VAL A C 1
ATOM 648 O O . VAL A 1 85 ? 0.593 -20.297 -3.67 1 98 85 VAL A O 1
ATOM 651 N N . ILE A 1 86 ? 1.473 -18.344 -4.418 1 98.31 86 ILE A N 1
ATOM 652 C CA . ILE A 1 86 ? 1.542 -17.672 -3.121 1 98.31 86 ILE A CA 1
ATOM 653 C C . ILE A 1 86 ? 0.765 -16.359 -3.172 1 98.31 86 ILE A C 1
ATOM 655 O O . ILE A 1 86 ? 0.881 -15.602 -4.137 1 98.31 86 ILE A O 1
ATOM 659 N N . VAL A 1 87 ? -0.027 -16.109 -2.166 1 98.56 87 VAL A N 1
ATOM 660 C CA . VAL A 1 87 ? -0.86 -14.914 -2.148 1 98.56 87 VAL A CA 1
ATOM 661 C C . VAL A 1 87 ? -0.535 -14.078 -0.915 1 98.56 87 VAL A C 1
ATOM 663 O O . VAL A 1 87 ? -0.452 -14.609 0.197 1 98.56 87 VAL A O 1
ATOM 666 N N . PHE A 1 88 ? -0.35 -12.797 -1.153 1 98.81 88 PHE A N 1
ATOM 667 C CA . PHE A 1 88 ? -0.181 -11.828 -0.08 1 98.81 88 PHE A CA 1
ATOM 668 C C . PHE A 1 88 ? -1.332 -10.828 -0.07 1 98.81 88 PHE A C 1
ATOM 670 O O . PHE A 1 88 ? -1.865 -10.477 -1.125 1 98.81 88 PHE A O 1
ATOM 677 N N . SER A 1 89 ? -1.694 -10.352 1.124 1 98.56 89 SER A N 1
ATOM 678 C CA . SER A 1 89 ? -2.727 -9.328 1.257 1 98.56 89 SER A CA 1
ATOM 679 C C . SER A 1 89 ? -2.135 -8 1.711 1 98.56 89 SER A C 1
ATOM 681 O O . SER A 1 89 ? -1.018 -7.961 2.232 1 98.56 89 SER A O 1
ATOM 683 N N . ASP A 1 90 ? -2.916 -6.961 1.488 1 98.69 90 ASP A N 1
ATOM 684 C CA . ASP A 1 90 ? -2.627 -5.609 1.96 1 98.69 90 ASP A CA 1
ATOM 685 C C . ASP A 1 90 ? -1.259 -5.141 1.472 1 98.69 90 ASP A C 1
ATOM 687 O O . ASP A 1 90 ? -0.442 -4.664 2.262 1 98.69 90 ASP A O 1
ATOM 691 N N . VAL A 1 91 ? -1.088 -5.254 0.196 1 98.88 91 VAL A N 1
ATOM 692 C CA . VAL A 1 91 ? 0.192 -4.926 -0.424 1 98.88 91 VAL A CA 1
ATOM 693 C C . VAL A 1 91 ? 0.497 -3.443 -0.228 1 98.88 91 VAL A C 1
ATOM 695 O O . VAL A 1 91 ? -0.4 -2.602 -0.322 1 98.88 91 VAL A O 1
ATOM 698 N N . ASN A 1 92 ? 1.682 -3.119 0.098 1 98.81 92 ASN A N 1
ATOM 699 C CA . ASN A 1 92 ? 2.277 -1.794 -0.031 1 98.81 92 ASN A CA 1
ATOM 700 C C . ASN A 1 92 ? 3.533 -1.825 -0.897 1 98.81 92 ASN A C 1
ATOM 702 O O . ASN A 1 92 ? 3.898 -2.875 -1.43 1 98.81 92 ASN A O 1
ATOM 706 N N . LEU A 1 93 ? 4.086 -0.69 -1.147 1 98.56 93 LEU A N 1
ATOM 707 C CA . LEU A 1 93 ? 5.215 -0.595 -2.068 1 98.56 93 LEU A CA 1
ATOM 708 C C . LEU A 1 93 ? 6.402 -1.406 -1.561 1 98.56 93 LEU A C 1
ATOM 710 O O . LEU A 1 93 ? 7.074 -2.082 -2.34 1 98.56 93 LEU A O 1
ATOM 714 N N . ASN A 1 94 ? 6.664 -1.361 -0.295 1 98.06 94 ASN A N 1
ATOM 715 C CA . ASN A 1 94 ? 7.793 -2.076 0.297 1 98.06 94 ASN A CA 1
ATOM 716 C C . ASN A 1 94 ? 7.664 -3.584 0.105 1 98.06 94 ASN A C 1
ATOM 718 O O . ASN A 1 94 ? 8.625 -4.246 -0.292 1 98.06 94 ASN A O 1
ATOM 722 N N . LEU A 1 95 ? 6.496 -4.137 0.357 1 98.75 95 LEU A N 1
ATOM 723 C CA . LEU A 1 95 ? 6.27 -5.566 0.153 1 98.75 95 LEU A CA 1
ATOM 724 C C . LEU A 1 95 ? 6.527 -5.953 -1.299 1 98.75 95 LEU A C 1
ATOM 726 O O . LEU A 1 95 ? 7.25 -6.914 -1.568 1 98.75 95 LEU A O 1
ATOM 730 N N . ALA A 1 96 ? 5.945 -5.195 -2.213 1 98.44 96 ALA A N 1
ATOM 731 C CA . ALA A 1 96 ? 6.078 -5.488 -3.637 1 98.44 96 ALA A CA 1
ATOM 732 C C . ALA A 1 96 ? 7.539 -5.422 -4.078 1 98.44 96 ALA A C 1
ATOM 734 O O . ALA A 1 96 ? 8.023 -6.309 -4.781 1 98.44 96 ALA A O 1
ATOM 735 N N . LEU A 1 97 ? 8.203 -4.395 -3.607 1 97 97 LEU A N 1
ATOM 736 C CA . LEU A 1 97 ? 9.594 -4.203 -3.984 1 97 97 LEU A CA 1
ATOM 737 C C . LEU A 1 97 ? 10.461 -5.34 -3.455 1 97 97 LEU A C 1
ATOM 739 O O . LEU A 1 97 ? 11.289 -5.891 -4.184 1 97 97 LEU A O 1
ATOM 743 N N . GLU A 1 98 ? 10.281 -5.688 -2.219 1 97 98 GLU A N 1
ATOM 744 C CA . GLU A 1 98 ? 11.086 -6.738 -1.606 1 97 98 GLU A CA 1
ATOM 745 C C . GLU A 1 98 ? 10.867 -8.078 -2.299 1 97 98 GLU A C 1
ATOM 747 O O . GLU A 1 98 ? 11.812 -8.844 -2.504 1 97 98 GLU A O 1
ATOM 752 N N . LEU A 1 99 ? 9.633 -8.391 -2.645 1 97.31 99 LEU A N 1
ATOM 753 C CA . LEU A 1 99 ? 9.336 -9.633 -3.344 1 97.31 99 LEU A CA 1
ATOM 754 C C . LEU A 1 99 ? 10 -9.656 -4.719 1 97.31 99 LEU A C 1
ATOM 756 O O . LEU A 1 99 ? 10.578 -10.672 -5.113 1 97.31 99 LEU A O 1
ATOM 760 N N . MET A 1 100 ? 9.977 -8.539 -5.395 1 95 100 MET A N 1
ATOM 761 C CA . MET A 1 100 ? 10.516 -8.461 -6.75 1 95 100 MET A CA 1
ATOM 762 C C . MET A 1 100 ? 12.039 -8.57 -6.738 1 95 100 MET A C 1
ATOM 764 O O . MET A 1 100 ? 12.633 -9.094 -7.684 1 95 100 MET A O 1
ATOM 768 N N . LEU A 1 101 ? 12.594 -8.195 -5.633 1 92.12 101 LEU A N 1
ATOM 769 C CA . LEU A 1 101 ? 14.055 -8.141 -5.566 1 92.12 101 LEU A CA 1
ATOM 770 C C . LEU A 1 101 ? 14.609 -9.336 -4.789 1 92.12 101 LEU A C 1
ATOM 772 O O . LEU A 1 101 ? 15.812 -9.406 -4.531 1 92.12 101 LEU A O 1
ATOM 776 N N . ALA A 1 102 ? 13.766 -10.242 -4.395 1 92.69 102 ALA A N 1
ATOM 777 C CA . ALA A 1 102 ? 14.141 -11.352 -3.525 1 92.69 102 ALA A CA 1
ATOM 778 C C . ALA A 1 102 ? 14.969 -12.383 -4.285 1 92.69 102 ALA A C 1
ATOM 780 O O . ALA A 1 102 ? 15.352 -13.414 -3.729 1 92.69 102 ALA A O 1
ATOM 781 N N . GLY A 1 103 ? 15.375 -12.203 -5.582 1 89 103 GLY A N 1
ATOM 782 C CA . GLY A 1 103 ? 16.188 -13.156 -6.332 1 89 103 GLY A CA 1
ATOM 783 C C . GLY A 1 103 ? 15.352 -14.156 -7.113 1 89 103 GLY A C 1
ATOM 784 O O . GLY A 1 103 ? 14.125 -14.141 -7.047 1 89 103 GLY A O 1
ATOM 785 N N . SER A 1 104 ? 16 -15.062 -7.762 1 89.75 104 SER A N 1
ATOM 786 C CA . SER A 1 104 ? 15.328 -15.961 -8.695 1 89.75 104 SER A CA 1
ATOM 787 C C . SER A 1 104 ? 14.984 -17.297 -8.031 1 89.75 104 SER A C 1
ATOM 789 O O . SER A 1 104 ? 14.188 -18.062 -8.562 1 89.75 104 SER A O 1
ATOM 791 N N . GLU A 1 105 ? 15.586 -17.578 -6.84 1 92.31 105 GLU A N 1
ATOM 792 C CA . GLU A 1 105 ? 15.297 -18.828 -6.145 1 92.31 105 GLU A CA 1
ATOM 793 C C . GLU A 1 105 ? 13.875 -18.828 -5.578 1 92.31 105 GLU A C 1
ATOM 795 O O . GLU A 1 105 ? 13.32 -17.766 -5.281 1 92.31 105 GLU A O 1
ATOM 800 N N . LYS A 1 106 ? 13.359 -20.031 -5.445 1 93.94 106 LYS A N 1
ATOM 801 C CA . LYS A 1 106 ? 12.031 -20.172 -4.852 1 93.94 106 LYS A CA 1
ATOM 802 C C . LYS A 1 106 ? 11.984 -19.547 -3.457 1 93.94 106 LYS A C 1
ATOM 804 O O . LYS A 1 106 ? 12.922 -19.719 -2.67 1 93.94 106 LYS A O 1
ATOM 809 N N . LEU A 1 107 ? 10.875 -18.922 -3.176 1 95.75 107 LEU A N 1
ATOM 810 C CA . LEU A 1 107 ? 10.719 -18.297 -1.867 1 95.75 107 LEU A CA 1
ATOM 811 C C . LEU A 1 107 ? 10.562 -19.344 -0.775 1 95.75 107 LEU A C 1
ATOM 813 O O . LEU A 1 107 ? 9.695 -20.219 -0.863 1 95.75 107 LEU A O 1
ATOM 817 N N . THR A 1 108 ? 11.414 -19.25 0.227 1 96.06 108 THR A N 1
ATOM 818 C CA . THR A 1 108 ? 11.266 -20.094 1.408 1 96.06 108 THR A CA 1
ATOM 819 C C . THR A 1 108 ? 10.359 -19.422 2.438 1 96.06 108 THR A C 1
ATOM 821 O O . THR A 1 108 ? 10.164 -18.203 2.396 1 96.06 108 THR A O 1
ATOM 824 N N . ASP A 1 109 ? 9.852 -20.203 3.342 1 96.94 109 ASP A N 1
ATOM 825 C CA . ASP A 1 109 ? 9.039 -19.656 4.422 1 96.94 109 ASP A CA 1
ATOM 826 C C . ASP A 1 109 ? 9.82 -18.625 5.227 1 96.94 109 ASP A C 1
ATOM 828 O O . ASP A 1 109 ? 9.266 -17.594 5.633 1 96.94 109 ASP A O 1
ATOM 832 N N . GLU A 1 110 ? 11.016 -18.922 5.402 1 97.31 110 GLU A N 1
ATOM 833 C CA . GLU A 1 110 ? 11.859 -18 6.164 1 97.31 110 GLU A CA 1
ATOM 834 C C . GLU A 1 110 ? 12 -16.656 5.449 1 97.31 110 GLU A C 1
ATOM 836 O O . GLU A 1 110 ? 11.906 -15.602 6.074 1 97.31 110 GLU A O 1
ATOM 841 N N . LYS A 1 111 ? 12.289 -16.734 4.172 1 97.44 111 LYS A N 1
ATOM 842 C CA . LYS A 1 111 ? 12.43 -15.5 3.395 1 97.44 111 LYS A CA 1
ATOM 843 C C . LYS A 1 111 ? 11.133 -14.711 3.371 1 97.44 111 LYS A C 1
ATOM 845 O O . LYS A 1 111 ? 11.141 -13.484 3.496 1 97.44 111 LYS A O 1
ATOM 850 N N . ILE A 1 112 ? 10.023 -15.414 3.275 1 98.19 112 ILE A N 1
ATOM 851 C CA . ILE A 1 112 ? 8.711 -14.781 3.26 1 98.19 112 ILE A CA 1
ATOM 852 C C . ILE A 1 112 ? 8.469 -14.055 4.582 1 98.19 112 ILE A C 1
ATOM 854 O O . ILE A 1 112 ? 8 -12.914 4.59 1 98.19 112 ILE A O 1
ATOM 858 N N . GLN A 1 113 ? 8.82 -14.656 5.664 1 98.06 113 GLN A N 1
ATOM 859 C CA . GLN A 1 113 ? 8.625 -14.047 6.977 1 98.06 113 GLN A CA 1
ATOM 860 C C . GLN A 1 113 ? 9.461 -12.781 7.125 1 98.06 113 GLN A C 1
ATOM 862 O O . GLN A 1 113 ? 8.992 -11.789 7.688 1 98.06 113 GLN A O 1
ATOM 867 N N . VAL A 1 114 ? 10.609 -12.82 6.637 1 98.19 114 VAL A N 1
ATOM 868 C CA . VAL A 1 114 ? 11.477 -11.648 6.703 1 98.19 114 VAL A CA 1
ATOM 869 C C . VAL A 1 114 ? 10.883 -10.516 5.867 1 98.19 114 VAL A C 1
ATOM 871 O O . VAL A 1 114 ? 10.82 -9.367 6.32 1 98.19 114 VAL A O 1
ATOM 874 N N . ILE A 1 115 ? 10.453 -10.859 4.676 1 98.5 115 ILE A N 1
ATOM 875 C CA . ILE A 1 115 ? 9.883 -9.867 3.762 1 98.5 115 ILE A CA 1
ATOM 876 C C . ILE A 1 115 ? 8.648 -9.234 4.391 1 98.5 115 ILE A C 1
ATOM 878 O O . ILE A 1 115 ? 8.492 -8.016 4.379 1 98.5 115 ILE A O 1
ATOM 882 N N . ILE A 1 116 ? 7.762 -10.055 5.016 1 98.69 116 ILE A N 1
ATOM 883 C CA . ILE A 1 116 ? 6.539 -9.578 5.645 1 98.69 116 ILE A CA 1
ATOM 884 C C . ILE A 1 116 ? 6.887 -8.695 6.84 1 98.69 116 ILE A C 1
ATOM 886 O O . ILE A 1 116 ? 6.305 -7.617 7.02 1 98.69 116 ILE A O 1
ATOM 890 N N . ARG A 1 117 ? 7.832 -9.117 7.582 1 98.31 117 ARG A N 1
ATOM 891 C CA . ARG A 1 117 ? 8.25 -8.344 8.742 1 98.31 117 ARG A CA 1
ATOM 892 C C . ARG A 1 117 ? 8.75 -6.961 8.328 1 98.31 117 ARG A C 1
ATOM 894 O O . ARG A 1 117 ? 8.383 -5.953 8.938 1 98.31 117 ARG A O 1
ATOM 901 N N . ASN A 1 118 ? 9.562 -6.922 7.359 1 98.19 118 ASN A N 1
ATOM 902 C CA . ASN A 1 118 ? 10.094 -5.648 6.871 1 98.19 118 ASN A CA 1
ATOM 903 C C . ASN A 1 118 ? 8.977 -4.742 6.352 1 98.19 118 ASN A C 1
ATOM 905 O O . ASN A 1 118 ? 8.961 -3.545 6.633 1 98.19 118 ASN A O 1
ATOM 909 N N . ALA A 1 119 ? 8.094 -5.34 5.59 1 98.44 119 ALA A N 1
ATOM 910 C CA . ALA A 1 119 ? 6.973 -4.59 5.031 1 98.44 119 ALA A CA 1
ATOM 911 C C . ALA A 1 119 ? 6.105 -3.996 6.137 1 98.44 119 ALA A C 1
ATOM 913 O O . ALA A 1 119 ? 5.668 -2.848 6.043 1 98.44 119 ALA A O 1
ATOM 914 N N . ARG A 1 120 ? 5.898 -4.773 7.199 1 98.62 120 ARG A N 1
ATOM 915 C CA . ARG A 1 120 ? 5.117 -4.316 8.344 1 98.62 120 ARG A CA 1
ATOM 916 C C . ARG A 1 120 ? 5.836 -3.197 9.086 1 98.62 120 ARG A C 1
ATOM 918 O O . ARG A 1 120 ? 5.227 -2.189 9.445 1 98.62 120 ARG A O 1
ATOM 925 N N . GLN A 1 121 ? 7.086 -3.322 9.203 1 97.81 121 GLN A N 1
ATOM 926 C CA . GLN A 1 121 ? 7.871 -2.354 9.961 1 97.81 121 GLN A CA 1
ATOM 927 C C . GLN A 1 121 ? 7.898 -0.999 9.266 1 97.81 121 GLN A C 1
ATOM 929 O O . GLN A 1 121 ? 8.055 0.038 9.914 1 97.81 121 GLN A O 1
ATOM 934 N N . GLY A 1 122 ? 7.727 -1.069 7.992 1 97.81 122 GLY A N 1
ATOM 935 C CA . GLY A 1 122 ? 7.73 0.169 7.23 1 97.81 122 GLY A CA 1
ATOM 936 C C . GLY A 1 122 ? 6.523 1.045 7.508 1 97.81 122 GLY A C 1
ATOM 937 O O . GLY A 1 122 ? 6.547 2.248 7.238 1 97.81 122 GLY A O 1
ATOM 938 N N . ILE A 1 123 ? 5.426 0.414 8.039 1 98.69 123 ILE A N 1
ATOM 939 C CA . ILE A 1 123 ? 4.223 1.172 8.367 1 98.69 123 ILE A CA 1
ATOM 940 C C . ILE A 1 123 ? 4.379 1.813 9.742 1 98.69 123 ILE A C 1
ATOM 942 O O . ILE A 1 123 ? 4.262 1.136 10.766 1 98.69 123 ILE A O 1
ATOM 946 N N . GLN A 1 124 ? 4.629 3.092 9.742 1 97.62 124 GLN A N 1
ATOM 947 C CA . GLN A 1 124 ? 4.836 3.77 11.016 1 97.62 124 GLN A CA 1
ATOM 948 C C . GLN A 1 124 ? 4.562 5.266 10.891 1 97.62 124 GLN A C 1
ATOM 950 O O . GLN A 1 124 ? 4.559 5.812 9.789 1 97.62 124 GLN A O 1
ATOM 955 N N . ARG A 1 125 ? 4.227 5.895 12.078 1 98.31 125 ARG A N 1
ATOM 956 C CA . ARG A 1 125 ? 4.285 7.352 12.195 1 98.31 125 ARG A CA 1
ATOM 957 C C . ARG A 1 125 ? 5.727 7.836 12.242 1 98.31 125 ARG A C 1
ATOM 959 O O . ARG A 1 125 ? 6.516 7.379 13.07 1 98.31 125 ARG A O 1
ATOM 966 N N . VAL A 1 126 ? 6.086 8.75 11.336 1 97.69 126 VAL A N 1
ATOM 967 C CA . VAL A 1 126 ? 7.477 9.188 11.273 1 97.69 126 VAL A CA 1
ATOM 968 C C . VAL A 1 126 ? 7.57 10.664 11.672 1 97.69 126 VAL A C 1
ATOM 970 O O . VAL A 1 126 ? 6.621 11.422 11.484 1 97.69 126 VAL A O 1
ATOM 973 N N . HIS A 1 127 ? 8.68 11.055 12.258 1 94.88 127 HIS A N 1
ATOM 974 C CA . HIS A 1 127 ? 8.938 12.422 12.688 1 94.88 127 HIS A CA 1
ATOM 975 C C . HIS A 1 127 ? 10.406 12.797 12.469 1 94.88 127 HIS A C 1
ATOM 977 O O . HIS A 1 127 ? 11.266 11.914 12.367 1 94.88 127 HIS A O 1
ATOM 983 N N . ILE A 1 128 ? 10.57 14.07 12.336 1 89.25 128 ILE A N 1
ATOM 984 C CA . ILE A 1 128 ? 11.945 14.555 12.234 1 89.25 128 ILE A CA 1
ATOM 985 C C . ILE A 1 128 ? 12.602 14.539 13.617 1 89.25 128 ILE A C 1
ATOM 987 O O . ILE A 1 128 ? 11.953 14.828 14.625 1 89.25 128 ILE A O 1
ATOM 991 N N . GLU A 1 129 ? 13.656 13.758 13.758 1 75.44 129 GLU A N 1
ATOM 992 C CA . GLU A 1 129 ? 14.375 13.766 15.031 1 75.44 129 GLU A CA 1
ATOM 993 C C . GLU A 1 129 ? 14.953 15.148 15.328 1 75.44 129 GLU A C 1
ATOM 995 O O . GLU A 1 129 ? 15.523 15.797 14.445 1 75.44 129 GLU A O 1
ATOM 1000 N N . GLU A 1 130 ? 14.242 15.836 16.25 1 60.81 130 GLU A N 1
ATOM 1001 C CA . GLU A 1 130 ? 14.844 17.109 16.672 1 60.81 130 GLU A CA 1
ATOM 1002 C C . GLU A 1 130 ? 16.281 16.906 17.156 1 60.81 130 GLU A C 1
ATOM 1004 O O . GLU A 1 130 ? 16.547 16 17.953 1 60.81 130 GLU A O 1
ATOM 1009 N N . ILE A 1 131 ? 17.219 17.109 16.328 1 53.22 131 ILE A N 1
ATOM 1010 C CA . ILE A 1 131 ? 18.562 17.219 16.875 1 53.22 131 ILE A CA 1
ATOM 1011 C C . ILE A 1 131 ? 18.562 18.219 18.031 1 53.22 131 ILE A C 1
ATOM 1013 O O . ILE A 1 131 ? 18.297 19.406 17.828 1 53.22 131 ILE A O 1
ATOM 1017 N N . GLU A 1 132 ? 18.031 17.812 19.203 1 48.94 132 GLU A N 1
ATOM 1018 C CA . GLU A 1 132 ? 18.391 18.672 20.328 1 48.94 132 GLU A CA 1
ATOM 1019 C C . GLU A 1 132 ? 19.891 19 20.297 1 48.94 132 GLU A C 1
ATOM 1021 O O . GLU A 1 132 ? 20.719 18.109 20.297 1 48.94 132 GLU A O 1
ATOM 1026 N N . ASN A 1 133 ? 20.172 19.953 19.578 1 44.19 133 ASN A N 1
ATOM 1027 C CA . ASN A 1 133 ? 21.469 20.562 19.859 1 44.19 133 ASN A CA 1
ATOM 1028 C C . ASN A 1 133 ? 21.734 20.688 21.344 1 44.19 133 ASN A C 1
ATOM 1030 O O . ASN A 1 133 ? 21.234 21.594 22 1 44.19 133 ASN A O 1
ATOM 1034 N N . ASP A 1 134 ? 21.578 19.719 22.156 1 40.31 134 ASP A N 1
ATOM 1035 C CA . ASP A 1 134 ? 22.266 19.922 23.438 1 40.31 134 ASP A CA 1
ATOM 1036 C C . ASP A 1 134 ? 23.656 20.5 23.219 1 40.31 134 ASP A C 1
ATOM 1038 O O . ASP A 1 134 ? 24.516 19.859 22.609 1 40.31 134 ASP A O 1
ATOM 1042 N N . ASP A 1 135 ? 23.734 21.797 22.969 1 38.53 135 ASP A N 1
ATOM 1043 C CA . ASP A 1 135 ? 24.938 22.547 23.312 1 38.53 135 ASP A CA 1
ATOM 1044 C C . ASP A 1 135 ? 25.625 21.953 24.547 1 38.53 135 ASP A C 1
ATOM 1046 O O . ASP A 1 135 ? 25.047 21.938 25.625 1 38.53 135 ASP A O 1
ATOM 1050 N N . PHE A 1 136 ? 26.312 20.875 24.375 1 32.03 136 PHE A N 1
ATOM 1051 C CA . P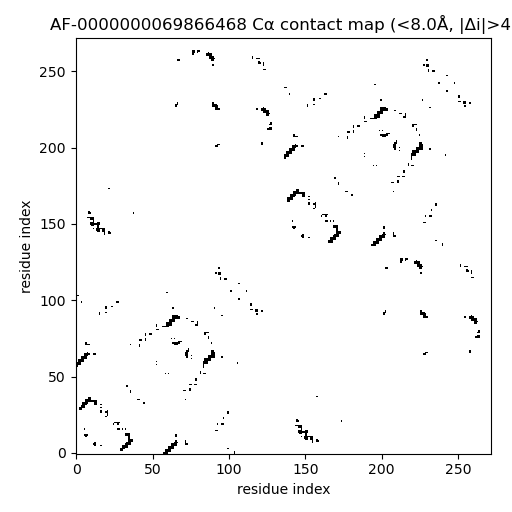HE A 1 136 ? 27.422 20.938 25.328 1 32.03 136 PHE A CA 1
ATOM 1052 C C . PHE A 1 136 ? 28.25 22.188 25.125 1 32.03 136 PHE A C 1
ATOM 1054 O O . PHE A 1 136 ? 28.328 22.719 24 1 32.03 136 PHE A O 1
ATOM 1061 N N . MET B 1 1 ? -10.703 20.359 11.117 1 91.81 1 MET B N 1
ATOM 1062 C CA . MET B 1 1 ? -10.961 19.406 10.047 1 91.81 1 MET B CA 1
ATOM 1063 C C . MET B 1 1 ? -9.695 18.625 9.695 1 91.81 1 MET B C 1
ATOM 1065 O O . MET B 1 1 ? -8.586 19.125 9.891 1 91.81 1 MET B O 1
ATOM 1069 N N . ARG B 1 2 ? -9.883 17.438 9.242 1 94.81 2 ARG B N 1
ATOM 1070 C CA . ARG B 1 2 ? -8.734 16.625 8.836 1 94.81 2 ARG B CA 1
ATOM 1071 C C . ARG B 1 2 ? -8.555 16.672 7.32 1 94.81 2 ARG B C 1
ATOM 1073 O O . ARG B 1 2 ? -9.523 16.547 6.57 1 94.81 2 ARG B O 1
ATOM 1080 N N . ARG B 1 3 ? -7.336 16.875 6.902 1 96.5 3 ARG B N 1
ATOM 1081 C CA . ARG B 1 3 ? -6.965 16.859 5.492 1 96.5 3 ARG B CA 1
ATOM 1082 C C . ARG B 1 3 ? -6 15.727 5.188 1 96.5 3 ARG B C 1
ATOM 1084 O O . ARG B 1 3 ? -4.965 15.586 5.844 1 96.5 3 ARG B O 1
ATOM 1091 N N . PHE B 1 4 ? -6.375 15 4.188 1 97.88 4 PHE B N 1
ATOM 1092 C CA . PHE B 1 4 ? -5.59 13.82 3.863 1 97.88 4 PHE B CA 1
ATOM 1093 C C . PHE B 1 4 ? -4.785 14.039 2.59 1 97.88 4 PHE B C 1
ATOM 1095 O O . PHE B 1 4 ? -5.316 14.508 1.583 1 97.88 4 PHE B O 1
ATOM 1102 N N . TYR B 1 5 ? -3.49 13.648 2.672 1 98.44 5 TYR B N 1
ATOM 1103 C CA . TYR B 1 5 ? -2.596 13.664 1.52 1 98.44 5 TYR B CA 1
ATOM 1104 C C . TYR B 1 5 ? -1.888 12.328 1.363 1 98.44 5 TYR B C 1
ATOM 1106 O O . TYR B 1 5 ? -1.399 11.758 2.342 1 98.44 5 TYR B O 1
ATOM 1114 N N . ILE B 1 6 ? -1.857 11.828 0.179 1 98.75 6 ILE B N 1
ATOM 1115 C CA . ILE B 1 6 ? -1.028 10.672 -0.167 1 98.75 6 ILE B CA 1
ATOM 1116 C C . ILE B 1 6 ? 0.008 11.078 -1.212 1 98.75 6 ILE B C 1
ATOM 1118 O O . ILE B 1 6 ? -0.335 11.664 -2.24 1 98.75 6 ILE B O 1
ATOM 1122 N N . ALA B 1 7 ? 1.272 10.828 -0.909 1 98.5 7 ALA B N 1
ATOM 1123 C CA . ALA B 1 7 ? 2.367 11.195 -1.806 1 98.5 7 ALA B CA 1
ATOM 1124 C C . ALA B 1 7 ? 3.209 9.977 -2.168 1 98.5 7 ALA B C 1
ATOM 1126 O O . ALA B 1 7 ? 3.479 9.125 -1.319 1 98.5 7 ALA B O 1
ATOM 1127 N N . SER B 1 8 ? 3.584 9.891 -3.385 1 98.56 8 SER B N 1
ATOM 1128 C CA . SER B 1 8 ? 4.352 8.742 -3.848 1 98.56 8 SER B CA 1
ATOM 1129 C C . SER B 1 8 ? 5.258 9.117 -5.016 1 98.56 8 SER B C 1
ATOM 1131 O O . SER B 1 8 ? 5.086 10.164 -5.633 1 98.56 8 SER B O 1
ATOM 1133 N N . HIS B 1 9 ? 6.191 8.25 -5.242 1 97.81 9 HIS B N 1
ATOM 1134 C CA . HIS B 1 9 ? 6.719 8.18 -6.598 1 97.81 9 HIS B CA 1
ATOM 1135 C C . HIS B 1 9 ? 5.656 7.711 -7.582 1 97.81 9 HIS B C 1
ATOM 1137 O O . HIS B 1 9 ? 4.871 6.812 -7.273 1 97.81 9 HIS B O 1
ATOM 1143 N N . GLY B 1 10 ? 5.637 8.32 -8.711 1 97.75 10 GLY B N 1
ATOM 1144 C CA . GLY B 1 10 ? 4.742 7.859 -9.758 1 97.75 10 GLY B CA 1
ATOM 1145 C C . GLY B 1 10 ? 3.287 7.832 -9.336 1 97.75 10 GLY B C 1
ATOM 1146 O O . GLY B 1 10 ? 2.854 8.664 -8.539 1 97.75 10 GLY B O 1
ATOM 1147 N N . ASP B 1 11 ? 2.498 6.914 -9.828 1 98.44 11 ASP B N 1
ATOM 1148 C CA . ASP B 1 11 ? 1.041 7.004 -9.797 1 98.44 11 ASP B CA 1
ATOM 1149 C C . ASP B 1 11 ? 0.466 6.207 -8.625 1 98.44 11 ASP B C 1
ATOM 1151 O O . ASP B 1 11 ? -0.75 6.027 -8.531 1 98.44 11 ASP B O 1
ATOM 1155 N N . PHE B 1 12 ? 1.296 5.723 -7.754 1 98.81 12 PHE B N 1
ATOM 1156 C CA . PHE B 1 12 ? 0.812 4.98 -6.594 1 98.81 12 PHE B CA 1
ATOM 1157 C C . PHE B 1 12 ? -0.207 5.805 -5.816 1 98.81 12 PHE B C 1
ATOM 1159 O O . PHE B 1 12 ? -1.282 5.309 -5.473 1 98.81 12 PHE B O 1
ATOM 1166 N N . SER B 1 13 ? 0.033 7.086 -5.605 1 98.75 13 SER B N 1
ATOM 1167 C CA . SER B 1 13 ? -0.847 7.965 -4.844 1 98.75 13 SER B CA 1
ATOM 1168 C C . SER B 1 13 ? -2.197 8.125 -5.531 1 98.75 13 SER B C 1
ATOM 1170 O O . SER B 1 13 ? -3.244 8.023 -4.891 1 98.75 13 SER B O 1
ATOM 1172 N N . LYS B 1 14 ? -2.186 8.281 -6.816 1 98.56 14 LYS B N 1
ATOM 1173 C CA . LYS B 1 14 ? -3.422 8.438 -7.578 1 98.56 14 LYS B CA 1
ATOM 1174 C C . LYS B 1 14 ? -4.219 7.137 -7.602 1 98.56 14 LYS B C 1
ATOM 1176 O O . LYS B 1 14 ? -5.445 7.148 -7.477 1 98.56 14 LYS B O 1
ATOM 1181 N N . GLY B 1 15 ? -3.484 6.031 -7.781 1 98.62 15 GLY B N 1
ATOM 1182 C CA . GLY B 1 15 ? -4.141 4.734 -7.828 1 98.62 15 GLY B CA 1
ATOM 1183 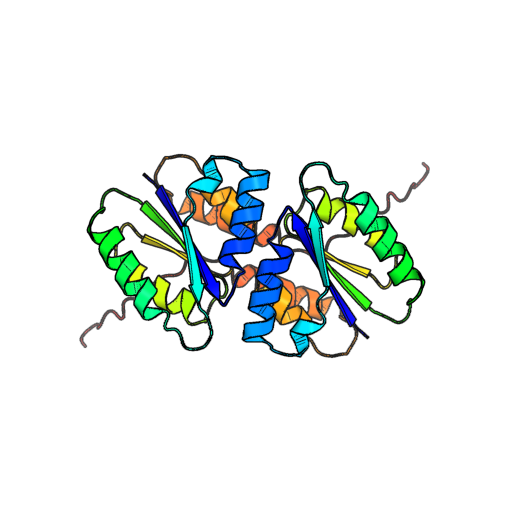C C . GLY B 1 15 ? -4.836 4.367 -6.531 1 98.62 15 GLY B C 1
ATOM 1184 O O . GLY B 1 15 ? -5.988 3.939 -6.535 1 98.62 15 GLY B O 1
ATOM 1185 N N . ILE B 1 16 ? -4.148 4.496 -5.441 1 98.69 16 ILE B N 1
ATOM 1186 C CA . ILE B 1 16 ? -4.73 4.102 -4.16 1 98.69 16 ILE B CA 1
ATOM 1187 C C . ILE B 1 16 ? -5.898 5.023 -3.822 1 98.69 16 ILE B C 1
ATOM 1189 O O . ILE B 1 16 ? -6.898 4.586 -3.248 1 98.69 16 ILE B O 1
ATOM 1193 N N . LYS B 1 17 ? -5.84 6.32 -4.207 1 98.44 17 LYS B N 1
ATOM 1194 C CA . LYS B 1 17 ? -6.984 7.207 -4.012 1 98.44 17 LYS B CA 1
ATOM 1195 C C . LYS B 1 17 ? -8.203 6.715 -4.781 1 98.44 17 LYS B C 1
ATOM 1197 O O . LYS B 1 17 ? -9.32 6.719 -4.258 1 98.44 17 LYS B O 1
ATOM 1202 N N . HIS B 1 18 ? -7.953 6.324 -5.992 1 98.06 18 HIS B N 1
ATOM 1203 C CA . HIS B 1 18 ? -9.062 5.82 -6.797 1 98.06 18 HIS B CA 1
ATOM 1204 C C . HIS B 1 18 ? -9.734 4.633 -6.125 1 98.06 18 HIS B C 1
ATOM 1206 O O . HIS B 1 18 ? -10.969 4.555 -6.078 1 98.06 18 HIS B O 1
ATOM 1212 N N . SER B 1 19 ? -8.938 3.699 -5.617 1 97.81 19 SER B N 1
ATOM 1213 C CA . SER B 1 19 ? -9.484 2.539 -4.918 1 97.81 19 SER B CA 1
ATOM 1214 C C . SER B 1 19 ? -10.227 2.951 -3.654 1 97.81 19 SER B C 1
ATOM 1216 O O . SER B 1 19 ? -11.289 2.404 -3.346 1 97.81 19 SER B O 1
ATOM 1218 N N . LEU B 1 20 ? -9.672 3.932 -2.955 1 97.62 20 LEU B N 1
ATOM 1219 C CA . LEU B 1 20 ? -10.336 4.453 -1.766 1 97.62 20 LEU B CA 1
ATOM 1220 C C . LEU B 1 20 ? -11.711 5.016 -2.113 1 97.62 20 LEU B C 1
ATOM 1222 O O . LEU B 1 20 ? -12.688 4.773 -1.396 1 97.62 20 LEU B O 1
ATOM 1226 N N . GLU B 1 21 ? -11.805 5.727 -3.205 1 96.56 21 GLU B N 1
ATOM 1227 C CA . GLU B 1 21 ? -13.062 6.316 -3.641 1 96.56 21 GLU B CA 1
ATOM 1228 C C . GLU B 1 21 ? -14.094 5.234 -3.961 1 96.56 21 GLU B C 1
ATOM 1230 O O . GLU B 1 21 ? -15.281 5.395 -3.662 1 96.56 21 GLU B O 1
ATOM 1235 N N . MET B 1 22 ? -13.648 4.199 -4.531 1 94.38 22 MET B N 1
ATOM 1236 C CA . MET B 1 22 ? -14.539 3.094 -4.887 1 94.38 22 MET B CA 1
ATOM 1237 C C . MET B 1 22 ? -15.078 2.406 -3.639 1 94.38 22 MET B C 1
ATOM 1239 O O . MET B 1 22 ? -16.234 1.994 -3.604 1 94.38 22 MET B O 1
ATOM 1243 N N . ILE B 1 23 ? -14.273 2.363 -2.666 1 93.19 23 ILE B N 1
ATOM 1244 C CA . ILE B 1 23 ? -14.617 1.582 -1.482 1 93.19 23 ILE B CA 1
ATOM 1245 C C . ILE B 1 23 ? -15.375 2.461 -0.486 1 93.19 23 ILE B C 1
ATOM 1247 O O . ILE B 1 23 ? -16.406 2.059 0.048 1 93.19 23 ILE B O 1
ATOM 1251 N N . ALA B 1 24 ? -14.812 3.689 -0.289 1 92.44 24 ALA B N 1
ATOM 1252 C CA . ALA B 1 24 ? -15.328 4.543 0.778 1 92.44 24 ALA B CA 1
ATOM 1253 C C . ALA B 1 24 ? -16.203 5.656 0.213 1 92.44 24 ALA B C 1
ATOM 1255 O O . ALA B 1 24 ? -16.812 6.422 0.968 1 92.44 24 ALA B O 1
ATOM 1256 N N . GLY B 1 25 ? -16.203 5.855 -1.048 1 91.12 25 GLY B N 1
ATOM 1257 C CA . GLY B 1 25 ? -17.094 6.828 -1.673 1 91.12 25 GLY B CA 1
ATOM 1258 C C . GLY B 1 25 ? -16.609 8.258 -1.497 1 91.12 25 GLY B C 1
ATOM 1259 O O . GLY B 1 25 ? -15.445 8.562 -1.735 1 91.12 25 GLY B O 1
ATOM 1260 N N . HIS B 1 26 ? -17.594 9.086 -1.101 1 82.75 26 HIS B N 1
ATOM 1261 C CA . HIS B 1 26 ? -17.422 10.531 -1.087 1 82.75 26 HIS B CA 1
ATOM 1262 C C . HIS B 1 26 ? -16.344 10.953 -0.084 1 82.75 26 HIS B C 1
ATOM 1264 O O . HIS B 1 26 ? -15.617 11.922 -0.316 1 82.75 26 HIS B O 1
ATOM 1270 N N . SER B 1 27 ? -16.25 10.242 0.981 1 82.31 27 SER B N 1
ATOM 1271 C CA . SER B 1 27 ? -15.258 10.602 1.984 1 82.31 27 SER B CA 1
ATOM 1272 C C . SER B 1 27 ? -13.852 10.547 1.406 1 82.31 27 SER B C 1
ATOM 1274 O O . SER B 1 27 ? -12.969 11.312 1.817 1 82.31 27 SER B O 1
ATOM 1276 N N . ALA B 1 28 ? -13.617 9.742 0.397 1 87.06 28 ALA B N 1
ATOM 1277 C CA . ALA B 1 28 ? -12.297 9.562 -0.189 1 87.06 28 ALA B CA 1
ATOM 1278 C C . ALA B 1 28 ? -12.039 10.602 -1.281 1 87.06 28 ALA B C 1
ATOM 1280 O O . ALA B 1 28 ? -10.898 10.789 -1.709 1 87.06 28 ALA B O 1
ATOM 1281 N N . ALA B 1 29 ? -13.039 11.266 -1.642 1 84.44 29 ALA B N 1
ATOM 1282 C CA . ALA B 1 29 ? -12.898 12.258 -2.699 1 84.44 29 ALA B CA 1
ATOM 1283 C C . ALA B 1 29 ? -12.047 13.438 -2.229 1 84.44 29 ALA B C 1
ATOM 1285 O O . ALA B 1 29 ? -11.391 14.102 -3.037 1 84.44 29 ALA B O 1
ATOM 1286 N N . ALA B 1 30 ? -11.969 13.617 -0.955 1 89.75 30 ALA B N 1
ATOM 1287 C CA . ALA B 1 30 ? -11.281 14.781 -0.396 1 89.75 30 ALA B CA 1
ATOM 1288 C C . ALA B 1 30 ? -9.789 14.5 -0.205 1 89.75 30 ALA B C 1
ATOM 1290 O O . ALA B 1 30 ? -9.023 15.398 0.142 1 89.75 30 ALA B O 1
ATOM 1291 N N . VAL B 1 31 ? -9.344 13.305 -0.493 1 97.06 31 VAL B N 1
ATOM 1292 C CA . VAL B 1 31 ? -7.934 12.969 -0.361 1 97.06 31 VAL B CA 1
ATOM 1293 C C . VAL B 1 31 ? -7.137 13.641 -1.477 1 97.06 31 VAL B C 1
ATOM 1295 O O . VAL B 1 31 ? -7.504 13.555 -2.65 1 97.06 31 VAL B O 1
ATOM 1298 N N . HIS B 1 32 ? -6.059 14.344 -1.088 1 97.69 32 HIS B N 1
ATOM 1299 C CA . HIS B 1 32 ? -5.152 14.945 -2.061 1 97.69 32 HIS B CA 1
ATOM 1300 C C . HIS B 1 32 ? -3.982 14.016 -2.373 1 97.69 32 HIS B C 1
ATOM 1302 O O . HIS B 1 32 ? -3.518 13.281 -1.498 1 97.69 32 HIS B O 1
ATOM 1308 N N . THR B 1 33 ? -3.533 14.102 -3.633 1 98.31 33 THR B N 1
ATOM 1309 C CA . THR B 1 33 ? -2.408 13.258 -4.016 1 98.31 33 THR B CA 1
ATOM 1310 C C . THR B 1 33 ? -1.274 14.094 -4.598 1 98.31 33 THR B C 1
ATOM 1312 O O . THR B 1 33 ? -1.514 15.164 -5.16 1 98.31 33 THR B O 1
ATOM 1315 N N . TYR B 1 34 ? -0.108 13.594 -4.387 1 97.88 34 TYR B N 1
ATOM 1316 C CA . TYR B 1 34 ? 1.105 14.094 -5.02 1 97.88 34 TYR B CA 1
ATOM 1317 C C . TYR B 1 34 ? 1.917 12.961 -5.625 1 97.88 34 TYR B C 1
ATOM 1319 O O . TYR B 1 34 ? 2.146 11.938 -4.973 1 97.88 34 TYR B O 1
ATOM 1327 N N . SER B 1 35 ? 2.271 13.148 -6.871 1 98.19 35 SER B N 1
ATOM 1328 C CA . SER B 1 35 ? 3.111 12.18 -7.57 1 98.19 35 SER B CA 1
ATOM 1329 C C . SER B 1 35 ? 4.438 12.805 -7.992 1 98.19 35 SER B C 1
ATOM 1331 O O . SER B 1 35 ? 4.457 13.828 -8.688 1 98.19 35 SER B O 1
ATOM 1333 N N . LEU B 1 36 ? 5.488 12.195 -7.547 1 97.94 36 LEU B N 1
ATOM 1334 C CA . LEU B 1 36 ? 6.832 12.625 -7.934 1 97.94 36 LEU B CA 1
ATOM 1335 C C . LEU B 1 36 ? 7.297 11.883 -9.18 1 97.94 36 LEU B C 1
ATOM 1337 O O . LEU B 1 36 ? 7.363 10.656 -9.195 1 97.94 36 LEU B O 1
ATOM 1341 N N . TYR B 1 37 ? 7.602 12.625 -10.195 1 97.25 37 TYR B N 1
ATOM 1342 C CA . TYR B 1 37 ? 8.062 12.039 -11.445 1 97.25 37 TYR B CA 1
ATOM 1343 C C . TYR B 1 37 ? 9.547 12.32 -11.664 1 97.25 37 TYR B C 1
ATOM 1345 O O . TYR B 1 37 ? 10.133 13.156 -10.984 1 97.25 37 TYR B O 1
ATOM 1353 N N . PRO B 1 38 ? 10.141 11.5 -12.57 1 94.56 38 PRO B N 1
ATOM 1354 C CA . PRO B 1 38 ? 11.562 11.727 -12.844 1 94.56 38 PRO B CA 1
ATOM 1355 C C . PRO B 1 38 ? 11.867 13.172 -13.219 1 94.56 38 PRO B C 1
ATOM 1357 O O . PRO B 1 38 ? 11.148 13.766 -14.031 1 94.56 38 PRO B O 1
ATOM 1360 N N . GLY B 1 39 ? 12.852 13.711 -12.617 1 93.94 39 GLY B N 1
ATOM 1361 C CA . GLY B 1 39 ? 13.25 15.078 -12.914 1 93.94 39 GLY B CA 1
ATOM 1362 C C . GLY B 1 39 ? 12.633 16.094 -11.977 1 93.94 39 GLY B C 1
ATOM 1363 O O . GLY B 1 39 ? 13.008 17.281 -12 1 93.94 39 GLY B O 1
ATOM 1364 N N . GLU B 1 40 ? 11.648 15.688 -11.18 1 95.06 40 GLU B N 1
ATOM 1365 C CA . GLU B 1 40 ? 11.008 16.578 -10.211 1 95.06 40 GLU B CA 1
ATOM 1366 C C . GLU B 1 40 ? 11.633 16.422 -8.828 1 95.06 40 GLU B C 1
ATOM 1368 O O . GLU B 1 40 ? 12.383 15.477 -8.578 1 95.06 40 GLU B O 1
ATOM 1373 N N . SER B 1 41 ? 11.305 17.5 -7.977 1 93.19 41 SER B N 1
ATOM 1374 C CA . SER B 1 41 ? 11.82 17.5 -6.609 1 93.19 41 SER B CA 1
ATOM 1375 C C . SER B 1 41 ? 10.688 17.469 -5.59 1 93.19 41 SER B C 1
ATOM 1377 O O . SER B 1 41 ? 9.68 18.156 -5.75 1 93.19 41 SER B O 1
ATOM 1379 N N . ALA B 1 42 ? 10.875 16.656 -4.59 1 93 42 ALA B N 1
ATOM 1380 C CA . ALA B 1 42 ? 9.875 16.562 -3.527 1 93 42 ALA B CA 1
ATOM 1381 C C . ALA B 1 42 ? 9.82 17.844 -2.713 1 93 42 ALA B C 1
ATOM 1383 O O . ALA B 1 42 ? 8.852 18.078 -1.983 1 93 42 ALA B O 1
ATOM 1384 N N . VAL B 1 43 ? 10.766 18.75 -2.844 1 89.88 43 VAL B N 1
ATOM 1385 C CA . VAL B 1 43 ? 10.867 20 -2.098 1 89.88 43 VAL B CA 1
ATOM 1386 C C . VAL B 1 43 ? 9.703 20.922 -2.457 1 89.88 43 VAL B C 1
ATOM 1388 O O . VAL B 1 43 ? 9.195 21.656 -1.604 1 89.88 43 VAL B O 1
ATOM 1391 N N . ASP B 1 44 ? 9.312 20.828 -3.734 1 89.31 44 ASP B N 1
ATOM 1392 C CA . ASP B 1 44 ? 8.172 21.641 -4.152 1 89.31 44 ASP B CA 1
ATOM 1393 C C . ASP B 1 44 ? 6.91 21.25 -3.391 1 89.31 44 ASP B C 1
ATOM 1395 O O . ASP B 1 44 ? 6.168 22.125 -2.926 1 89.31 44 ASP B O 1
ATOM 1399 N N . PHE B 1 45 ? 6.68 20.031 -3.258 1 91.88 45 PHE B N 1
ATOM 1400 C CA . PHE B 1 45 ? 5.543 19.531 -2.492 1 91.88 45 PHE B CA 1
ATOM 1401 C C . PHE B 1 45 ? 5.641 19.953 -1.034 1 91.88 45 PHE B C 1
ATOM 1403 O O . PHE B 1 45 ? 4.652 20.406 -0.448 1 91.88 45 PHE B O 1
ATOM 1410 N N . PHE B 1 46 ? 6.805 19.812 -0.508 1 94.62 46 PHE B N 1
ATOM 1411 C CA . PHE B 1 46 ? 7.07 20.219 0.863 1 94.62 46 PHE B CA 1
ATOM 1412 C C . PHE B 1 46 ? 6.668 21.672 1.072 1 94.62 46 PHE B C 1
ATOM 1414 O O . PHE B 1 46 ? 5.922 22 2 1 94.62 46 PHE B O 1
ATOM 1421 N N . GLY B 1 47 ? 7.164 22.562 0.183 1 95.75 47 GLY B N 1
ATOM 1422 C CA . GLY B 1 47 ? 6.887 23.984 0.307 1 95.75 47 GLY B CA 1
ATOM 1423 C C . GLY B 1 47 ? 5.406 24.312 0.241 1 95.75 47 GLY B C 1
ATOM 1424 O O . GLY B 1 47 ? 4.902 25.109 1.038 1 95.75 47 GLY B O 1
ATOM 1425 N N . GLU B 1 48 ? 4.77 23.672 -0.64 1 95.38 48 GLU B N 1
ATOM 1426 C CA . GLU B 1 48 ? 3.338 23.906 -0.812 1 95.38 48 GLU B CA 1
ATOM 1427 C C . GLU B 1 48 ? 2.555 23.469 0.42 1 95.38 48 GLU B C 1
ATOM 1429 O O . GLU B 1 48 ? 1.706 24.203 0.921 1 95.38 48 GLU B O 1
ATOM 1434 N N . LEU B 1 49 ? 2.812 22.328 0.947 1 97.31 49 LEU B N 1
ATOM 1435 C CA . LEU B 1 49 ? 2.084 21.781 2.088 1 97.31 49 LEU B CA 1
ATOM 1436 C C . LEU B 1 49 ? 2.416 22.562 3.361 1 97.31 49 LEU B C 1
ATOM 1438 O O . LEU B 1 49 ? 1.55 22.75 4.219 1 97.31 49 LEU B O 1
ATOM 1442 N N . LYS B 1 50 ? 3.668 22.922 3.438 1 97.94 50 LYS B N 1
ATOM 1443 C CA . LYS B 1 50 ? 4.059 23.719 4.598 1 97.94 50 LYS B CA 1
ATOM 1444 C C . LYS B 1 50 ? 3.234 25 4.688 1 97.94 50 LYS B C 1
ATOM 1446 O O . LYS B 1 50 ? 2.701 25.328 5.75 1 97.94 50 LYS B O 1
ATOM 1451 N N . LYS B 1 51 ? 3.139 25.672 3.59 1 97.94 51 LYS B N 1
ATOM 1452 C CA . LYS B 1 51 ? 2.352 26.891 3.539 1 97.94 51 LYS B CA 1
ATOM 1453 C C . LYS B 1 51 ? 0.9 26.641 3.93 1 97.94 51 LYS B C 1
ATOM 1455 O O . LYS B 1 51 ? 0.328 27.375 4.738 1 97.94 51 LYS B O 1
ATOM 1460 N N . LYS B 1 52 ? 0.33 25.609 3.387 1 97.75 52 LYS B N 1
ATOM 1461 C CA . LYS B 1 52 ? -1.06 25.266 3.674 1 97.75 52 LYS B CA 1
ATOM 1462 C C . LYS B 1 52 ? -1.252 24.938 5.152 1 97.75 52 LYS B C 1
ATOM 1464 O O . LYS B 1 52 ? -2.213 25.406 5.773 1 97.75 52 LYS B O 1
ATOM 1469 N N . ALA B 1 53 ? -0.405 24.172 5.684 1 98.12 53 ALA B N 1
ATOM 1470 C CA . ALA B 1 53 ? -0.511 23.75 7.074 1 98.12 53 ALA B CA 1
ATOM 1471 C C . ALA B 1 53 ? -0.328 24.922 8.023 1 98.12 53 ALA B C 1
ATOM 1473 O O . ALA B 1 53 ? -0.998 25.016 9.055 1 98.12 53 ALA B O 1
ATOM 1474 N N . GLU B 1 54 ? 0.558 25.812 7.676 1 98.06 54 GLU B N 1
ATOM 1475 C CA . GLU B 1 54 ? 0.794 27 8.492 1 98.06 54 GLU B CA 1
ATOM 1476 C C . GLU B 1 54 ? -0.414 27.938 8.477 1 98.06 54 GLU B C 1
ATOM 1478 O O . GLU B 1 54 ? -0.704 28.594 9.469 1 98.06 54 GLU B O 1
ATOM 1483 N N . GLN B 1 55 ? -1.058 27.891 7.414 1 97.81 55 GLN B N 1
ATOM 1484 C CA . GLN B 1 55 ? -2.188 28.797 7.234 1 97.81 55 GLN B CA 1
ATOM 1485 C C . GLN B 1 55 ? -3.455 28.219 7.867 1 97.81 55 GLN B C 1
ATOM 1487 O O . GLN B 1 55 ? -4.445 28.938 8.039 1 97.81 55 GLN B O 1
ATOM 1492 N N . ALA B 1 56 ? -3.385 27 8.227 1 97.75 56 ALA B N 1
ATOM 1493 C CA . ALA B 1 56 ? -4.551 26.344 8.82 1 97.75 56 ALA B CA 1
ATOM 1494 C C . ALA B 1 56 ? -4.164 25.562 10.07 1 97.75 56 ALA B C 1
ATOM 1496 O O . ALA B 1 56 ? -4.352 24.344 10.125 1 97.75 56 ALA B O 1
ATOM 1497 N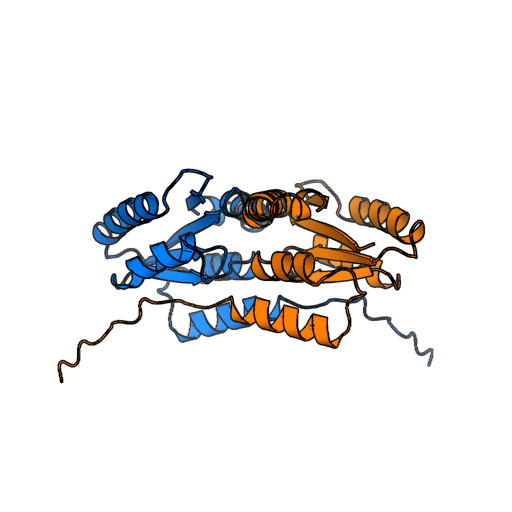 N . PRO B 1 57 ? -3.719 26.266 11.047 1 96.06 57 PRO B N 1
ATOM 1498 C CA . PRO B 1 57 ? -3.225 25.594 12.242 1 96.06 57 PRO B CA 1
ATOM 1499 C C . PRO B 1 57 ? -4.312 24.797 12.969 1 96.06 57 PRO B C 1
ATOM 1501 O O . PRO B 1 57 ? -4.008 23.922 13.773 1 96.06 57 PRO B O 1
ATOM 1504 N N . GLU B 1 58 ? -5.555 25.062 12.664 1 95.81 58 GLU B N 1
ATOM 1505 C CA . GLU B 1 58 ? -6.66 24.375 13.32 1 95.81 58 GLU B CA 1
ATOM 1506 C C . GLU B 1 58 ? -6.957 23.047 12.641 1 95.81 58 GLU B C 1
ATOM 1508 O O . GLU B 1 58 ? -7.633 22.188 13.219 1 95.81 58 GLU B O 1
ATOM 1513 N N . ASP B 1 59 ? -6.504 22.891 11.391 1 97.12 59 ASP B N 1
ATOM 1514 C CA . ASP B 1 59 ? -6.703 21.641 10.656 1 97.12 59 ASP B CA 1
ATOM 1515 C C . ASP B 1 59 ? -5.629 20.609 11.008 1 97.12 59 ASP B C 1
ATOM 1517 O O . ASP B 1 59 ? -4.512 20.984 11.383 1 97.12 59 ASP B O 1
ATOM 1521 N N . GLU B 1 60 ? -5.988 19.375 10.961 1 97.69 60 GLU B N 1
ATOM 1522 C CA . GLU B 1 60 ? -5.043 18.281 11.125 1 97.69 60 GLU B CA 1
ATOM 1523 C C . GLU B 1 60 ? -4.637 17.703 9.773 1 97.69 60 GLU B C 1
ATOM 1525 O O . GLU B 1 60 ? -5.484 17.203 9.016 1 97.69 60 GLU B O 1
ATOM 1530 N N . PHE B 1 61 ? -3.344 17.828 9.453 1 98.19 61 PHE B N 1
ATOM 1531 C CA . PHE B 1 61 ? -2.83 17.312 8.188 1 98.19 61 PHE B CA 1
ATOM 1532 C C . PHE B 1 61 ? -2.27 15.906 8.359 1 98.19 61 PHE B C 1
ATOM 1534 O O . PHE B 1 61 ? -1.289 15.703 9.078 1 98.19 61 PHE B O 1
ATOM 1541 N N . ILE B 1 62 ? -2.951 14.969 7.695 1 98.56 62 ILE B N 1
ATOM 1542 C CA . ILE B 1 62 ? -2.521 13.578 7.703 1 98.56 62 ILE B CA 1
ATOM 1543 C C . ILE B 1 62 ? -1.844 13.234 6.375 1 98.56 62 ILE B C 1
ATOM 1545 O O . ILE B 1 62 ? -2.504 13.164 5.336 1 98.56 62 ILE B O 1
ATOM 1549 N N . LEU B 1 63 ? -0.535 13.055 6.465 1 98.75 63 LEU B N 1
ATOM 1550 C CA . LEU B 1 63 ? 0.261 12.75 5.281 1 98.75 63 LEU B CA 1
ATOM 1551 C C . LEU B 1 63 ? 0.669 11.281 5.27 1 98.75 63 LEU B C 1
ATOM 1553 O O . LEU B 1 63 ? 1.134 10.75 6.281 1 98.75 63 LEU B O 1
ATOM 1557 N N . MET B 1 64 ? 0.481 10.664 4.09 1 98.81 64 MET B N 1
ATOM 1558 C CA . MET B 1 64 ? 0.858 9.266 3.898 1 98.81 64 MET B CA 1
ATOM 1559 C C . MET B 1 64 ? 1.816 9.117 2.723 1 98.81 64 MET B C 1
ATOM 1561 O O . MET B 1 64 ? 1.486 9.5 1.597 1 98.81 64 MET B O 1
ATOM 1565 N N . GLY B 1 65 ? 2.982 8.531 3.012 1 98.62 65 GLY B N 1
ATOM 1566 C CA . GLY B 1 65 ? 3.982 8.352 1.972 1 98.62 65 GLY B CA 1
ATOM 1567 C C . GLY B 1 65 ? 4.117 6.906 1.522 1 98.62 65 GLY B C 1
ATOM 1568 O O . GLY B 1 65 ? 3.715 5.988 2.236 1 98.62 65 GLY B O 1
ATOM 1569 N N . ASP B 1 66 ? 4.766 6.723 0.449 1 98.56 66 ASP B N 1
ATOM 1570 C CA . ASP B 1 66 ? 4.766 5.426 -0.223 1 98.56 66 ASP B CA 1
ATOM 1571 C C . ASP B 1 66 ? 5.852 4.512 0.341 1 98.56 66 ASP B C 1
ATOM 1573 O O . ASP B 1 66 ? 5.656 3.301 0.45 1 98.56 66 ASP B O 1
ATOM 1577 N N . LEU B 1 67 ? 6.98 5.078 0.602 1 97.5 67 LEU B N 1
ATOM 1578 C CA . LEU B 1 67 ? 8.102 4.223 0.965 1 97.5 67 LEU B CA 1
ATOM 1579 C C . LEU B 1 67 ? 9 4.91 1.994 1 97.5 67 LEU B C 1
ATOM 1581 O O . LEU B 1 67 ? 9.555 5.977 1.726 1 97.5 67 LEU B O 1
ATOM 1585 N N . PHE B 1 68 ? 9.141 4.281 3.113 1 96.25 68 PHE B N 1
ATOM 1586 C CA . PHE B 1 68 ? 10.031 4.793 4.148 1 96.25 68 PHE B CA 1
ATOM 1587 C C . PHE B 1 68 ? 11.469 4.855 3.646 1 96.25 68 PHE B C 1
ATOM 1589 O O . PHE B 1 68 ? 11.961 3.902 3.041 1 96.25 68 PHE B O 1
ATOM 1596 N N . GLY B 1 69 ? 12.125 5.977 3.887 1 93.38 69 GLY B N 1
ATOM 1597 C CA . GLY B 1 69 ? 13.516 6.133 3.508 1 93.38 69 GLY B CA 1
ATOM 1598 C C . GLY B 1 69 ? 13.703 6.766 2.143 1 93.38 69 GLY B C 1
ATOM 1599 O O . GLY B 1 69 ? 14.828 7.062 1.735 1 93.38 69 GLY B O 1
ATOM 1600 N N . ALA B 1 70 ? 12.648 6.906 1.471 1 93.88 70 ALA B N 1
ATOM 1601 C CA . ALA B 1 70 ? 12.727 7.555 0.164 1 93.88 70 ALA B CA 1
ATOM 1602 C C . ALA B 1 70 ? 12.5 9.055 0.28 1 93.88 70 ALA B C 1
ATOM 1604 O O . ALA B 1 70 ? 12.039 9.547 1.313 1 93.88 70 ALA B O 1
ATOM 1605 N N . SER B 1 71 ? 12.688 9.734 -0.815 1 93.31 71 SER B N 1
ATOM 1606 C CA . SER B 1 71 ? 12.719 11.195 -0.82 1 93.31 71 SER B CA 1
ATOM 1607 C C . SER B 1 71 ? 11.344 11.773 -0.479 1 93.31 71 SER B C 1
ATOM 1609 O O . SER B 1 71 ? 11.25 12.773 0.235 1 93.31 71 SER B O 1
ATOM 1611 N N . VAL B 1 72 ? 10.32 11.164 -0.937 1 96.38 72 VAL B N 1
ATOM 1612 C CA . VAL B 1 72 ? 8.961 11.664 -0.735 1 96.38 72 VAL B CA 1
ATOM 1613 C C . VAL B 1 72 ? 8.633 11.688 0.756 1 96.38 72 VAL B C 1
ATOM 1615 O O . VAL B 1 72 ? 8.242 12.719 1.299 1 96.38 72 VAL B O 1
ATOM 1618 N N . VAL B 1 73 ? 8.867 10.586 1.454 1 96.94 73 VAL B N 1
ATOM 1619 C CA . VAL B 1 73 ? 8.57 10.492 2.881 1 96.94 73 VAL B CA 1
ATOM 1620 C C . VAL B 1 73 ? 9.516 11.398 3.664 1 96.94 73 VAL B C 1
ATOM 1622 O O . VAL B 1 73 ? 9.102 12.062 4.617 1 96.94 73 VAL B O 1
ATOM 1625 N N . THR B 1 74 ? 10.758 11.469 3.178 1 94.94 74 THR B N 1
ATOM 1626 C CA . THR B 1 74 ? 11.742 12.32 3.834 1 94.94 74 THR B CA 1
ATOM 1627 C C . THR B 1 74 ? 11.312 13.781 3.787 1 94.94 74 THR B C 1
ATOM 1629 O O . THR B 1 74 ? 11.367 14.484 4.797 1 94.94 74 THR B O 1
ATOM 1632 N N . ALA B 1 75 ? 10.852 14.203 2.676 1 95.25 75 ALA B N 1
ATOM 1633 C CA . ALA B 1 75 ? 10.375 15.578 2.537 1 95.25 75 ALA B CA 1
ATOM 1634 C C . ALA B 1 75 ? 9.18 15.836 3.457 1 95.25 75 ALA B C 1
ATOM 1636 O O . ALA B 1 75 ? 9.125 16.859 4.137 1 95.25 75 ALA B O 1
ATOM 1637 N N . MET B 1 76 ? 8.266 14.891 3.537 1 96.88 76 MET B N 1
ATOM 1638 C CA . MET B 1 76 ? 7.078 15.031 4.371 1 96.88 76 MET B CA 1
ATOM 1639 C C . MET B 1 76 ? 7.457 15.086 5.848 1 96.88 76 MET B C 1
ATOM 1641 O O . MET B 1 76 ? 6.848 15.828 6.621 1 96.88 76 MET B O 1
ATOM 1645 N N . MET B 1 77 ? 8.438 14.297 6.172 1 96.62 77 MET B N 1
ATOM 1646 C CA . MET B 1 77 ? 8.883 14.25 7.562 1 96.62 77 MET B CA 1
ATOM 1647 C C . MET B 1 77 ? 9.305 15.633 8.039 1 96.62 77 MET B C 1
ATOM 1649 O O . MET B 1 77 ? 9.133 15.969 9.211 1 96.62 77 MET B O 1
ATOM 1653 N N . GLY B 1 78 ? 9.828 16.406 7.129 1 95.75 78 GLY B N 1
ATOM 1654 C CA . GLY B 1 78 ? 10.227 17.766 7.465 1 95.75 78 GLY B CA 1
ATOM 1655 C C . GLY B 1 78 ? 9.07 18.625 7.941 1 95.75 78 GLY B C 1
ATOM 1656 O O . GLY B 1 78 ? 9.273 19.609 8.641 1 95.75 78 GLY B O 1
ATOM 1657 N N . LEU B 1 79 ? 7.859 18.219 7.648 1 97.44 79 LEU B N 1
ATOM 1658 C CA . LEU B 1 79 ? 6.676 19.016 7.98 1 97.44 79 LEU B CA 1
ATOM 1659 C C . LEU B 1 79 ? 6.195 18.703 9.391 1 97.44 79 LEU B C 1
ATOM 1661 O O . LEU B 1 79 ? 5.332 19.406 9.93 1 97.44 79 LEU B O 1
ATOM 1665 N N . THR B 1 80 ? 6.809 17.672 10.008 1 97.62 80 THR B N 1
ATOM 1666 C CA . THR B 1 80 ? 6.34 17.25 11.32 1 97.62 80 THR B CA 1
ATOM 1667 C C . THR B 1 80 ? 6.812 18.219 12.406 1 97.62 80 THR B C 1
ATOM 1669 O O . THR B 1 80 ? 6.48 18.047 13.578 1 97.62 80 THR B O 1
ATOM 1672 N N . VAL B 1 81 ? 7.602 19.297 12.086 1 95.25 81 VAL B N 1
ATOM 1673 C CA . VAL B 1 81 ? 7.918 20.375 12.992 1 95.25 81 VAL B CA 1
ATOM 1674 C C . VAL B 1 81 ? 6.645 21.141 13.352 1 95.25 81 VAL B C 1
ATOM 1676 O O . VAL B 1 81 ? 6.586 21.828 14.383 1 95.25 81 VAL B O 1
ATOM 1679 N N . LEU B 1 82 ? 5.688 21.047 12.414 1 96.69 82 LEU B N 1
ATOM 1680 C CA . LEU B 1 82 ? 4.387 21.656 12.672 1 96.69 82 LEU B CA 1
ATOM 1681 C C . LEU B 1 82 ? 3.512 20.734 13.516 1 96.69 82 LEU B C 1
ATOM 1683 O O . LEU B 1 82 ? 3.363 19.547 13.203 1 96.69 82 LEU B O 1
ATOM 1687 N N . GLU B 1 83 ? 2.873 21.219 14.484 1 95.5 83 GLU B N 1
ATOM 1688 C CA . GLU B 1 83 ? 2.135 20.422 15.461 1 95.5 83 GLU B CA 1
ATOM 1689 C C . GLU B 1 83 ? 0.899 19.781 14.836 1 95.5 83 GLU B C 1
ATOM 1691 O O . GLU B 1 83 ? 0.42 18.75 15.305 1 95.5 83 GLU B O 1
ATOM 1696 N N . ASN B 1 84 ? 0.408 20.422 13.789 1 97.44 84 ASN B N 1
ATOM 1697 C CA . ASN B 1 84 ? -0.845 19.953 13.219 1 97.44 84 ASN B CA 1
ATOM 1698 C C . ASN B 1 84 ? -0.599 19.016 12.039 1 97.44 84 ASN B C 1
ATOM 1700 O O . ASN B 1 84 ? -1.49 18.797 11.211 1 97.44 84 ASN B O 1
ATOM 1704 N N . VAL B 1 85 ? 0.665 18.453 11.898 1 98.06 85 VAL B N 1
ATOM 1705 C CA . VAL B 1 85 ? 1.006 17.547 10.812 1 98.06 85 VAL B CA 1
ATOM 1706 C C . VAL B 1 85 ? 1.433 16.203 11.383 1 98.06 85 VAL B C 1
ATOM 1708 O O . VAL B 1 85 ? 2.293 16.141 12.266 1 98.06 85 VAL B O 1
ATOM 1711 N N . ILE B 1 86 ? 0.793 15.141 10.883 1 98.38 86 ILE B N 1
ATOM 1712 C CA . ILE B 1 86 ? 1.185 13.766 11.172 1 98.38 86 ILE B CA 1
ATOM 1713 C C . ILE B 1 86 ? 1.564 13.055 9.867 1 98.38 86 ILE B C 1
ATOM 1715 O O . ILE B 1 86 ? 0.866 13.18 8.859 1 98.38 86 ILE B O 1
ATOM 1719 N N . VAL B 1 87 ? 2.66 12.344 9.891 1 98.62 87 VAL B N 1
ATOM 1720 C CA . VAL B 1 87 ? 3.145 11.68 8.68 1 98.62 87 VAL B CA 1
ATOM 1721 C C . VAL B 1 87 ? 3.246 10.18 8.93 1 98.62 87 VAL B C 1
ATOM 1723 O O . VAL B 1 87 ? 3.787 9.742 9.945 1 98.62 87 VAL B O 1
ATOM 1726 N N . PHE B 1 88 ? 2.713 9.43 7.988 1 98.81 88 PHE B N 1
ATOM 1727 C CA . PHE B 1 88 ? 2.85 7.98 7.977 1 98.81 88 PHE B CA 1
ATOM 1728 C C . PHE B 1 88 ? 3.645 7.52 6.762 1 98.81 88 PHE B C 1
ATOM 1730 O O . PHE B 1 88 ? 3.557 8.125 5.691 1 98.81 88 PHE B O 1
ATOM 1737 N N . SER B 1 89 ? 4.41 6.438 6.918 1 98.62 89 SER B N 1
ATOM 1738 C CA . SER B 1 89 ? 5.152 5.855 5.805 1 98.62 89 SER B CA 1
ATOM 1739 C C . SER B 1 89 ? 4.57 4.508 5.398 1 98.62 89 SER B C 1
ATOM 1741 O O . SER B 1 89 ? 3.826 3.889 6.16 1 98.62 89 SER B O 1
ATOM 1743 N N . ASP B 1 90 ? 4.941 4.105 4.188 1 98.69 90 ASP B N 1
ATOM 1744 C CA . ASP B 1 90 ? 4.625 2.793 3.635 1 98.69 90 ASP B CA 1
ATOM 1745 C C . ASP B 1 90 ? 3.123 2.533 3.654 1 98.69 90 ASP B C 1
ATOM 1747 O O . ASP B 1 90 ? 2.674 1.487 4.129 1 98.69 90 ASP B O 1
ATOM 1751 N N . VAL B 1 91 ? 2.42 3.467 3.109 1 98.88 91 VAL B N 1
ATOM 1752 C CA . VAL B 1 91 ? 0.962 3.416 3.117 1 98.88 91 VAL B CA 1
ATOM 1753 C C . VAL B 1 91 ? 0.483 2.199 2.328 1 98.88 91 VAL B C 1
ATOM 1755 O O . VAL B 1 91 ? 1.049 1.869 1.282 1 98.88 91 VAL B O 1
ATOM 1758 N N . ASN B 1 92 ? -0.473 1.515 2.816 1 98.81 92 ASN B N 1
ATOM 1759 C CA . ASN B 1 92 ? -1.319 0.577 2.086 1 98.81 92 ASN B CA 1
ATOM 1760 C C . ASN B 1 92 ? -2.795 0.947 2.201 1 98.81 92 ASN B C 1
ATOM 1762 O O . ASN B 1 92 ? -3.139 1.963 2.807 1 98.81 92 ASN B O 1
ATOM 1766 N N . LEU B 1 93 ? -3.619 0.224 1.513 1 98.56 93 LEU B N 1
ATOM 1767 C CA . LEU B 1 93 ? -5.031 0.575 1.448 1 98.56 93 LEU B CA 1
ATOM 1768 C C . LEU B 1 93 ? -5.668 0.535 2.836 1 98.56 93 LEU B C 1
ATOM 1770 O O . LEU B 1 93 ? -6.465 1.408 3.184 1 98.56 93 LEU B O 1
ATOM 1774 N N . ASN B 1 94 ? -5.336 -0.429 3.629 1 98.06 94 ASN B N 1
ATOM 1775 C CA . ASN B 1 94 ? -5.898 -0.582 4.965 1 98.06 94 ASN B CA 1
ATOM 1776 C C . ASN B 1 94 ? -5.562 0.612 5.855 1 98.06 94 ASN B C 1
ATOM 1778 O O . ASN B 1 94 ? -6.438 1.147 6.539 1 98.06 94 ASN B O 1
ATOM 1782 N N . LEU B 1 95 ? -4.328 1.052 5.855 1 98.75 95 LEU B N 1
ATOM 1783 C CA . LEU B 1 95 ? -3.928 2.217 6.633 1 98.75 95 LEU B CA 1
ATOM 1784 C C . LEU B 1 95 ? -4.73 3.447 6.223 1 98.75 95 LEU B C 1
ATOM 1786 O O . LEU B 1 95 ? -5.281 4.148 7.074 1 98.75 95 LEU B O 1
ATOM 1790 N N . ALA B 1 96 ? -4.797 3.68 4.926 1 98.44 96 ALA B N 1
ATOM 1791 C CA . ALA B 1 96 ? -5.5 4.852 4.406 1 98.44 96 ALA B CA 1
ATOM 1792 C C . ALA B 1 96 ? -6.98 4.812 4.781 1 98.44 96 ALA B C 1
ATOM 1794 O O . ALA B 1 96 ? -7.535 5.816 5.234 1 98.44 96 ALA B O 1
ATOM 1795 N N . LEU B 1 97 ? -7.547 3.65 4.621 1 97 97 LEU B N 1
ATOM 1796 C CA . LEU B 1 97 ? -8.969 3.5 4.914 1 97 97 LEU B CA 1
ATOM 1797 C C . LEU B 1 97 ? -9.242 3.732 6.395 1 97 97 LEU B C 1
ATOM 1799 O O . LEU B 1 97 ? -10.18 4.453 6.754 1 97 97 LEU B O 1
ATOM 1803 N N . GLU B 1 98 ? -8.453 3.145 7.234 1 97 98 GLU B N 1
ATOM 1804 C CA . GLU B 1 98 ? -8.664 3.27 8.672 1 97 98 GLU B CA 1
ATOM 1805 C C . GLU B 1 98 ? -8.508 4.719 9.133 1 97 98 GLU B C 1
ATOM 1807 O O . GLU B 1 98 ? -9.266 5.191 9.977 1 97 98 GLU B O 1
ATOM 1812 N N . LEU B 1 99 ? -7.527 5.418 8.594 1 97.31 99 LEU B N 1
ATOM 1813 C CA . LEU B 1 99 ? -7.324 6.82 8.945 1 97.31 99 LEU B CA 1
ATOM 1814 C C . LEU B 1 99 ? -8.516 7.668 8.508 1 97.31 99 LEU B C 1
ATOM 1816 O O . LEU B 1 99 ? -8.984 8.523 9.258 1 97.31 99 LEU B O 1
ATOM 1820 N N . MET B 1 100 ? -9.039 7.379 7.34 1 95.06 100 MET B N 1
ATOM 1821 C CA . MET B 1 100 ? -10.141 8.164 6.781 1 95.06 100 MET B CA 1
ATOM 1822 C C . MET B 1 100 ? -11.43 7.926 7.559 1 95.06 100 MET B C 1
ATOM 1824 O O . MET B 1 100 ? -12.266 8.828 7.676 1 95.06 100 MET B O 1
ATOM 1828 N N . LEU B 1 101 ? -11.484 6.777 8.164 1 92.12 101 LEU B N 1
ATOM 1829 C CA . LEU B 1 101 ? -12.734 6.398 8.828 1 92.12 101 LEU B CA 1
ATOM 1830 C C . LEU B 1 101 ? -12.617 6.555 10.336 1 92.12 101 LEU B C 1
ATOM 1832 O O . LEU B 1 101 ? -13.523 6.18 11.078 1 92.12 101 LEU B O 1
ATOM 1836 N N . ALA B 1 102 ? -11.523 7.066 10.805 1 92.69 102 ALA B N 1
ATOM 1837 C CA . ALA B 1 102 ? -11.227 7.145 12.234 1 92.69 102 ALA B CA 1
ATOM 1838 C C . ALA B 1 102 ? -12.078 8.211 12.914 1 92.69 102 ALA B C 1
ATOM 1840 O O . ALA B 1 102 ? -11.945 8.445 14.117 1 92.69 102 ALA B O 1
ATOM 1841 N N . GLY B 1 103 ? -13.047 8.914 12.258 1 88.94 103 GLY B N 1
ATOM 1842 C CA . GLY B 1 103 ? -13.898 9.922 12.875 1 88.94 103 GLY B CA 1
ATOM 1843 C C . GLY B 1 103 ? -13.336 11.328 12.766 1 88.94 103 GLY B C 1
ATOM 1844 O O . GLY B 1 103 ? -12.242 11.523 12.219 1 88.94 103 GLY B O 1
ATOM 1845 N N . SER B 1 104 ? -14 12.273 13.32 1 89.94 104 SER B N 1
ATOM 1846 C CA . SER B 1 104 ? -13.664 13.68 13.125 1 89.94 104 SER B CA 1
ATOM 1847 C C . SER B 1 104 ? -12.789 14.203 14.266 1 89.94 104 SER B C 1
ATOM 1849 O O . SER B 1 104 ? -12.18 15.266 14.148 1 89.94 104 SER B O 1
ATOM 1851 N N . GLU B 1 105 ? -12.703 13.438 15.406 1 92.5 105 GLU B N 1
ATOM 1852 C CA . GLU B 1 105 ? -11.875 13.867 16.531 1 92.5 105 GLU B CA 1
ATOM 1853 C C . GLU B 1 105 ? -10.391 13.766 16.203 1 92.5 105 GLU B C 1
ATOM 1855 O O . GLU B 1 105 ? -9.992 12.953 15.359 1 92.5 105 GLU B O 1
ATOM 1860 N N . LYS B 1 106 ? -9.625 14.602 16.875 1 94.12 106 LYS B N 1
ATOM 1861 C CA . LYS B 1 106 ? -8.18 14.555 16.703 1 94.12 106 LYS B CA 1
ATOM 1862 C C . LYS B 1 106 ? -7.633 13.164 17.016 1 94.12 106 LYS B C 1
ATOM 1864 O O . LYS B 1 106 ? -8.055 12.531 17.984 1 94.12 106 LYS B O 1
ATOM 1869 N N . LEU B 1 107 ? -6.684 12.766 16.219 1 95.94 107 LEU B N 1
ATOM 1870 C CA . LEU B 1 107 ? -6.086 11.453 16.438 1 95.94 107 LEU B CA 1
ATOM 1871 C C . LEU B 1 107 ? -5.238 11.438 17.703 1 95.94 107 LEU B C 1
ATOM 1873 O O . LEU B 1 107 ? -4.348 12.273 17.875 1 95.94 107 LEU B O 1
ATOM 1877 N N . THR B 1 108 ? -5.531 10.492 18.578 1 96.19 108 THR B N 1
ATOM 1878 C CA . THR B 1 108 ? -4.688 10.273 19.75 1 96.19 108 THR B CA 1
ATOM 1879 C C . THR B 1 108 ? -3.578 9.273 19.438 1 96.19 108 THR B C 1
ATOM 1881 O O . THR B 1 108 ? -3.678 8.508 18.484 1 96.19 108 THR B O 1
ATOM 1884 N N . ASP B 1 109 ? -2.574 9.281 20.266 1 97 109 ASP B N 1
ATOM 1885 C CA . ASP B 1 109 ? -1.492 8.32 20.109 1 97 109 ASP B CA 1
ATOM 1886 C C . ASP B 1 109 ? -2.018 6.887 20.188 1 97 109 ASP B C 1
ATOM 1888 O O . ASP B 1 109 ? -1.564 6.012 19.453 1 97 109 ASP B O 1
ATOM 1892 N N . GLU B 1 110 ? -2.916 6.73 21.031 1 97.31 110 GLU B N 1
ATOM 1893 C CA . GLU B 1 110 ? -3.49 5.398 21.188 1 97.31 110 GLU B CA 1
ATOM 1894 C C . GLU B 1 110 ? -4.215 4.949 19.922 1 97.31 110 GLU B C 1
ATOM 1896 O O . GLU B 1 110 ? -4.059 3.809 19.484 1 97.31 110 GLU B O 1
ATOM 1901 N N . LYS B 1 111 ? -5.02 5.824 19.406 1 97.5 111 LYS B N 1
ATOM 1902 C CA . LYS B 1 111 ? -5.75 5.5 18.172 1 97.5 111 LYS B CA 1
ATOM 1903 C C . LYS B 1 111 ? -4.797 5.238 17.016 1 97.5 111 LYS B C 1
ATOM 1905 O O . LYS B 1 111 ? -5 4.309 16.234 1 97.5 111 LYS B O 1
ATOM 1910 N N . ILE B 1 112 ? -3.738 6.004 16.953 1 98.25 112 ILE B N 1
ATOM 1911 C CA . ILE B 1 112 ? -2.732 5.852 15.914 1 98.25 112 ILE B CA 1
ATOM 1912 C C . ILE B 1 112 ? -2.076 4.477 16.016 1 98.25 112 ILE B C 1
ATOM 1914 O O . ILE B 1 112 ? -1.902 3.785 15.016 1 98.25 112 ILE B O 1
ATOM 1918 N N . GLN B 1 113 ? -1.771 4.062 17.203 1 98.12 113 GLN B N 1
ATOM 1919 C CA . GLN B 1 113 ? -1.137 2.768 17.406 1 98.12 113 GLN B CA 1
ATOM 1920 C C . GLN B 1 113 ? -2.055 1.627 16.984 1 98.12 113 GLN B C 1
ATOM 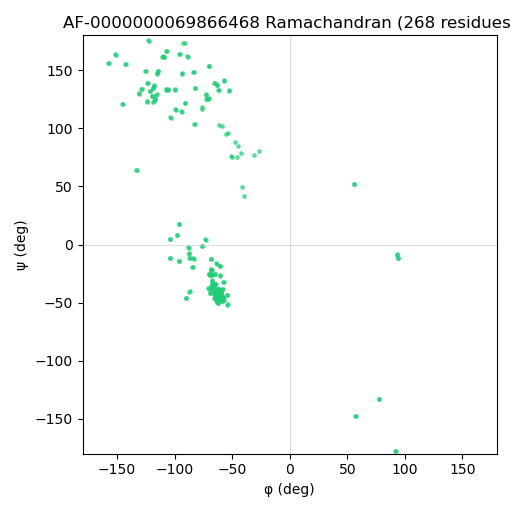1922 O O . GLN B 1 113 ? -1.6 0.648 16.391 1 98.12 113 GLN B O 1
ATOM 1927 N N . VAL B 1 114 ? -3.264 1.772 17.266 1 98.19 114 VAL B N 1
ATOM 1928 C CA . VAL B 1 114 ? -4.23 0.749 16.875 1 98.19 114 VAL B CA 1
ATOM 1929 C C . VAL B 1 114 ? -4.324 0.677 15.352 1 98.19 114 VAL B C 1
ATOM 1931 O O . VAL B 1 114 ? -4.297 -0.411 14.773 1 98.19 114 VAL B O 1
ATOM 1934 N N . ILE B 1 115 ? -4.406 1.828 14.734 1 98.5 115 ILE B N 1
ATOM 1935 C CA . ILE B 1 115 ? -4.535 1.904 13.281 1 98.5 115 ILE B CA 1
ATOM 1936 C C . ILE B 1 115 ? -3.305 1.281 12.625 1 98.5 115 ILE B C 1
ATOM 1938 O O . ILE B 1 115 ? -3.43 0.482 11.695 1 98.5 115 ILE B O 1
ATOM 1942 N N . ILE B 1 116 ? -2.09 1.585 13.141 1 98.75 116 ILE B N 1
ATOM 1943 C CA . ILE B 1 116 ? -0.841 1.062 12.602 1 98.75 116 ILE B CA 1
ATOM 1944 C C . ILE B 1 116 ? -0.785 -0.451 12.797 1 98.75 116 ILE B C 1
ATOM 1946 O O . ILE B 1 116 ? -0.422 -1.192 11.883 1 98.75 116 ILE B O 1
ATOM 1950 N N . ARG B 1 117 ? -1.187 -0.871 13.938 1 98.31 117 ARG B N 1
ATOM 1951 C CA . ARG B 1 117 ? -1.184 -2.301 14.227 1 98.31 117 ARG B CA 1
ATOM 1952 C C . ARG B 1 117 ? -2.09 -3.057 13.258 1 98.31 117 ARG B C 1
ATOM 1954 O O . ARG B 1 117 ? -1.703 -4.094 12.719 1 98.31 117 ARG B O 1
ATOM 1961 N N . ASN B 1 118 ? -3.24 -2.57 13.07 1 98.19 118 ASN B N 1
ATOM 1962 C CA . ASN B 1 118 ? -4.18 -3.205 12.148 1 98.19 118 ASN B CA 1
ATOM 1963 C C . ASN B 1 118 ? -3.633 -3.234 10.727 1 98.19 118 ASN B C 1
ATOM 1965 O O . ASN B 1 118 ? -3.742 -4.25 10.031 1 98.19 118 ASN B O 1
ATOM 1969 N N . ALA B 1 119 ? -3.09 -2.113 10.305 1 98.44 119 ALA B N 1
ATOM 1970 C CA . ALA B 1 119 ? -2.523 -2.01 8.969 1 98.44 119 ALA B CA 1
ATOM 1971 C C . ALA B 1 119 ? -1.392 -3.014 8.766 1 98.44 119 ALA B C 1
ATOM 1973 O O . ALA B 1 119 ? -1.292 -3.648 7.715 1 98.44 119 ALA B O 1
ATOM 1974 N N . ARG B 1 120 ? -0.575 -3.178 9.805 1 98.62 120 ARG B N 1
ATOM 1975 C CA . ARG B 1 120 ? 0.528 -4.133 9.758 1 98.62 120 ARG B CA 1
ATOM 1976 C C . ARG B 1 120 ? 0.01 -5.566 9.711 1 98.62 120 ARG B C 1
ATOM 1978 O O . ARG B 1 120 ? 0.499 -6.383 8.93 1 98.62 120 ARG B O 1
ATOM 1985 N N . GLN B 1 121 ? -0.999 -5.812 10.438 1 97.81 121 GLN B N 1
ATOM 1986 C CA . GLN B 1 121 ? -1.535 -7.164 10.531 1 97.81 121 GLN B CA 1
ATOM 1987 C C . GLN B 1 121 ? -2.15 -7.605 9.203 1 97.81 121 GLN B C 1
ATOM 1989 O O . GLN B 1 121 ? -2.203 -8.805 8.906 1 97.81 121 GLN B O 1
ATOM 1994 N N . GLY B 1 122 ? -2.553 -6.652 8.477 1 97.81 122 GLY B N 1
ATOM 1995 C CA . GLY B 1 122 ? -3.152 -6.965 7.188 1 97.81 122 GLY B CA 1
ATOM 1996 C C . GLY B 1 122 ? -2.156 -7.516 6.188 1 97.81 122 GLY B C 1
ATOM 1997 O O . GLY B 1 122 ? -2.545 -8.156 5.207 1 97.81 122 GLY B O 1
ATOM 1998 N N . ILE B 1 123 ? -0.842 -7.227 6.402 1 98.69 123 ILE B N 1
ATOM 1999 C CA . ILE B 1 123 ? 0.195 -7.73 5.512 1 98.69 123 ILE B CA 1
ATOM 2000 C C . ILE B 1 123 ? 0.553 -9.164 5.895 1 98.69 123 ILE B C 1
ATOM 2002 O O . ILE B 1 123 ? 1.26 -9.391 6.879 1 98.69 123 ILE B O 1
ATOM 2006 N N . GLN B 1 124 ? 0.075 -10.078 5.109 1 97.62 124 GLN B N 1
ATOM 2007 C CA . GLN B 1 124 ? 0.335 -11.477 5.434 1 97.62 124 GLN B CA 1
ATOM 2008 C C . GLN B 1 124 ? 0.212 -12.359 4.195 1 97.62 124 GLN B C 1
ATOM 2010 O O . GLN B 1 124 ? -0.408 -11.969 3.203 1 97.62 124 GLN B O 1
ATOM 2015 N N . ARG B 1 125 ? 0.919 -13.555 4.25 1 98.31 125 ARG B N 1
ATOM 2016 C CA . ARG B 1 125 ? 0.62 -14.641 3.324 1 98.31 125 ARG B CA 1
ATOM 2017 C C . ARG B 1 125 ? -0.711 -15.305 3.666 1 98.31 125 ARG B C 1
ATOM 2019 O O . ARG B 1 125 ? -0.928 -15.727 4.805 1 98.31 125 ARG B O 1
ATOM 2026 N N . VAL B 1 126 ? -1.612 -15.375 2.699 1 97.62 126 VAL B N 1
ATOM 2027 C CA . VAL B 1 126 ? -2.938 -15.914 2.99 1 97.62 126 VAL B CA 1
ATOM 2028 C C . VAL B 1 126 ? -3.143 -17.219 2.225 1 97.62 126 VAL B C 1
ATOM 2030 O O . VAL B 1 126 ? -2.559 -17.422 1.157 1 97.62 126 VAL B O 1
ATOM 2033 N N . HIS B 1 127 ? -3.92 -18.125 2.783 1 94.75 127 HIS B N 1
ATOM 2034 C CA . HIS B 1 127 ? -4.234 -19.422 2.189 1 94.75 127 HIS B CA 1
ATOM 2035 C C . HIS B 1 127 ? -5.684 -19.812 2.453 1 94.75 127 HIS B C 1
ATOM 2037 O O . HIS B 1 127 ? -6.309 -19.297 3.389 1 94.75 127 HIS B O 1
ATOM 2043 N N . ILE B 1 128 ? -6.133 -20.641 1.557 1 89.06 128 ILE B N 1
ATOM 2044 C CA . ILE B 1 128 ? -7.473 -21.172 1.773 1 89.06 128 ILE B CA 1
ATOM 2045 C C . ILE B 1 128 ? -7.43 -22.25 2.863 1 89.06 128 ILE B C 1
ATOM 2047 O O . ILE B 1 128 ? -6.473 -23.016 2.943 1 89.06 128 ILE B O 1
ATOM 2051 N N . GLU B 1 129 ? -8.125 -21.984 3.973 1 75.19 129 GLU B N 1
ATOM 2052 C CA . GLU B 1 129 ? -8.188 -23.016 5.012 1 75.19 129 GLU B CA 1
ATOM 2053 C C . GLU B 1 129 ? -8.797 -24.297 4.477 1 75.19 129 GLU B C 1
ATOM 2055 O O . GLU B 1 129 ? -9.812 -24.266 3.777 1 75.19 129 GLU B O 1
ATOM 2060 N N . GLU B 1 130 ? -7.879 -25.266 4.199 1 60.22 130 GLU B N 1
ATOM 2061 C CA . GLU B 1 130 ? -8.43 -26.562 3.824 1 60.22 130 GLU B CA 1
ATOM 2062 C C . GLU B 1 130 ? -9.398 -27.094 4.887 1 60.22 130 GLU B C 1
ATOM 2064 O O . GLU B 1 130 ? -9.078 -27.078 6.078 1 60.22 130 GLU B O 1
ATOM 2069 N N . ILE B 1 131 ? -10.641 -26.875 4.723 1 53.44 131 ILE B N 1
ATOM 2070 C CA . ILE B 1 131 ? -11.555 -27.625 5.57 1 53.44 131 ILE B CA 1
ATOM 2071 C C . ILE B 1 131 ? -11.219 -29.109 5.488 1 53.44 131 ILE B C 1
ATOM 2073 O O . ILE B 1 131 ? -11.32 -29.719 4.418 1 53.44 131 ILE B O 1
ATOM 2077 N N . GLU B 1 132 ? -10.133 -29.516 6.172 1 48.91 132 GLU B N 1
ATOM 2078 C CA . GLU B 1 132 ? -10.109 -30.969 6.348 1 48.91 132 GLU B CA 1
ATOM 2079 C C . GLU B 1 132 ? -11.461 -31.484 6.828 1 48.91 132 GLU B C 1
ATOM 2081 O O . GLU B 1 132 ? -11.992 -31.016 7.84 1 48.91 132 GLU B O 1
ATOM 2086 N N . ASN B 1 133 ? -12.258 -31.766 5.93 1 43.69 133 ASN B N 1
ATOM 2087 C CA . ASN B 1 133 ? -13.383 -32.656 6.25 1 43.69 133 ASN B CA 1
ATOM 2088 C C . ASN B 1 133 ? -12.953 -33.781 7.168 1 43.69 133 ASN B C 1
ATOM 2090 O O . ASN B 1 133 ? -12.438 -34.812 6.703 1 43.69 133 ASN B O 1
ATOM 2094 N N . ASP B 1 134 ? -12.18 -33.656 8.148 1 39.16 134 ASP B N 1
ATOM 2095 C CA . ASP B 1 134 ? -12.281 -34.781 9.047 1 39.16 134 ASP B CA 1
ATOM 2096 C C . ASP B 1 134 ? -13.742 -35.156 9.336 1 39.16 134 ASP B C 1
ATOM 2098 O O . ASP B 1 134 ? -14.484 -34.312 9.875 1 39.16 134 ASP B O 1
ATOM 2102 N N . ASP B 1 135 ? -14.375 -35.781 8.398 1 37.53 135 ASP B N 1
ATOM 2103 C CA . ASP B 1 135 ? -15.508 -36.656 8.711 1 37.53 135 ASP B CA 1
ATOM 2104 C C . ASP B 1 135 ? -15.383 -37.219 10.125 1 37.53 135 ASP B C 1
ATOM 2106 O O . ASP B 1 135 ? -14.422 -37.938 10.43 1 37.53 135 ASP B O 1
ATOM 2110 N N . PHE B 1 136 ? -15.742 -36.469 11.117 1 31.89 136 PHE B N 1
ATOM 2111 C CA . PHE B 1 136 ? -16.328 -37.344 12.125 1 31.89 136 PHE B CA 1
ATOM 2112 C C . PHE B 1 136 ? -17.453 -38.188 11.531 1 31.89 136 PHE B C 1
ATOM 2114 O O . PHE B 1 136 ? -18.109 -37.75 10.586 1 31.89 136 PHE B O 1
#

pLDDT: mean 93.35, std 11.97, range [31.89, 98.88]

Solvent-accessible surface area (backbone atoms only — not comparable to full-atom values): 14268 Å² total; per-residue (Å²): 93,79,45,43,36,29,35,17,53,34,38,26,23,57,10,43,43,46,23,39,26,72,74,60,35,73,75,34,65,67,51,39,66,40,62,48,48,93,92,62,64,52,60,59,57,38,56,54,50,47,53,52,47,68,74,34,66,79,33,38,36,41,35,34,12,33,39,66,90,37,65,57,31,52,38,50,22,64,46,40,81,39,88,41,36,46,36,34,23,27,44,27,52,52,39,53,50,48,62,71,65,64,62,88,64,82,84,44,74,67,57,50,50,51,46,43,49,53,36,32,65,36,40,37,80,52,64,58,78,73,73,72,72,70,75,120,92,78,42,43,35,29,35,17,53,33,39,26,22,57,10,43,43,46,23,38,27,72,74,61,34,72,76,34,64,68,50,39,65,39,61,47,49,93,94,61,64,53,61,59,57,37,53,54,49,47,54,53,48,68,73,34,66,80,32,38,38,41,36,33,12,35,38,64,90,36,65,57,31,53,37,52,24,64,46,40,82,39,88,42,36,47,34,34,22,26,43,28,55,51,40,53,50,48,62,73,65,64,62,88,64,83,85,44,71,67,57,48,51,52,46,42,49,51,36,30,64,37,41,40,81,51,64,57,77,75,74,72,74,68,74,122